Protein AF-A0A821EDM9-F1 (afdb_monomer)

Structure (mmCIF, N/CA/C/O backbone):
data_AF-A0A821EDM9-F1
#
_entry.id   AF-A0A821EDM9-F1
#
loop_
_atom_site.group_PDB
_atom_site.id
_atom_site.type_symbol
_atom_site.label_atom_id
_atom_site.label_alt_id
_atom_site.label_comp_id
_atom_site.label_asym_id
_atom_site.label_entity_id
_atom_site.label_seq_id
_atom_site.pdbx_PDB_ins_code
_atom_site.Cartn_x
_atom_site.Cartn_y
_atom_site.Cartn_z
_atom_site.occupancy
_atom_site.B_iso_or_equiv
_atom_site.auth_seq_id
_atom_site.auth_comp_id
_atom_site.auth_asym_id
_atom_site.auth_atom_id
_atom_site.pdbx_PDB_model_num
ATOM 1 N N . MET A 1 1 ? -15.432 -4.483 -18.416 1.00 43.12 1 MET A N 1
ATOM 2 C CA . MET A 1 1 ? -14.247 -4.123 -19.227 1.00 43.12 1 MET A CA 1
ATOM 3 C C . MET A 1 1 ? -12.968 -4.613 -18.537 1.00 43.12 1 MET A C 1
ATOM 5 O O . MET A 1 1 ? -12.039 -3.850 -18.343 1.00 43.12 1 MET A O 1
ATOM 9 N N . PHE A 1 2 ? -12.927 -5.895 -18.165 1.00 47.56 2 PHE A N 1
ATOM 10 C CA . PHE A 1 2 ? -11.720 -6.593 -17.720 1.00 47.56 2 PHE A CA 1
ATOM 11 C C . PHE A 1 2 ? -11.762 -7.923 -18.452 1.00 47.56 2 PHE A C 1
ATOM 13 O O . PHE A 1 2 ? -12.611 -8.768 -18.175 1.00 47.56 2 PHE A O 1
ATOM 20 N N . SER A 1 3 ? -10.972 -8.015 -19.515 1.00 39.00 3 SER A N 1
ATOM 21 C CA . SER A 1 3 ? -10.851 -9.231 -20.304 1.00 39.00 3 SER A CA 1
ATOM 22 C C . SER A 1 3 ? -10.273 -10.314 -19.398 1.00 39.00 3 SER A C 1
ATOM 24 O O . SER A 1 3 ? -9.097 -10.266 -19.044 1.00 39.00 3 SER A O 1
ATOM 26 N N . ASN A 1 4 ? -11.099 -11.292 -19.018 1.00 42.31 4 ASN A N 1
ATOM 27 C CA . ASN A 1 4 ? -10.647 -12.571 -18.473 1.00 42.31 4 ASN A CA 1
ATOM 28 C C . ASN A 1 4 ? -10.030 -13.402 -19.607 1.00 42.31 4 ASN A C 1
ATOM 30 O O . ASN A 1 4 ? -10.465 -14.521 -19.878 1.00 42.31 4 ASN A O 1
ATOM 34 N N . SER A 1 5 ? -9.013 -12.862 -20.281 1.00 43.91 5 SER A N 1
ATOM 35 C CA . SER A 1 5 ? -8.103 -13.653 -21.100 1.00 43.91 5 SER A CA 1
ATOM 36 C C . SER A 1 5 ? -7.268 -14.503 -20.148 1.00 43.91 5 SER A C 1
ATOM 38 O O . SER A 1 5 ? -6.104 -14.219 -19.875 1.00 43.91 5 SER A O 1
ATOM 40 N N . LYS A 1 6 ? -7.894 -15.537 -19.584 1.00 54.97 6 LYS A N 1
ATOM 41 C CA . LYS A 1 6 ? -7.200 -16.617 -18.903 1.00 54.97 6 LYS A CA 1
ATOM 42 C C . LYS A 1 6 ? -6.539 -17.466 -19.975 1.00 54.97 6 LYS A C 1
ATOM 44 O O . LYS A 1 6 ? -7.015 -18.546 -20.304 1.00 54.97 6 LYS A O 1
ATOM 49 N N . THR A 1 7 ? -5.435 -16.977 -20.523 1.00 54.38 7 THR A N 1
ATOM 50 C CA . THR A 1 7 ? -4.409 -17.873 -21.042 1.00 54.38 7 THR A CA 1
ATOM 51 C C . THR A 1 7 ? -3.871 -18.622 -19.832 1.00 54.38 7 THR A C 1
ATOM 53 O O . THR A 1 7 ? -2.978 -18.150 -19.133 1.00 54.38 7 THR A O 1
ATOM 56 N N . THR A 1 8 ? -4.506 -19.748 -19.505 1.00 65.31 8 THR A N 1
ATOM 57 C CA . THR A 1 8 ? -3.935 -20.723 -18.581 1.00 65.31 8 THR A CA 1
ATOM 58 C C . THR A 1 8 ? -2.555 -21.086 -19.111 1.00 65.31 8 THR A C 1
ATOM 60 O O . THR A 1 8 ? -2.386 -21.279 -20.314 1.00 65.31 8 THR A O 1
ATOM 63 N N . HIS A 1 9 ? -1.558 -21.088 -18.225 1.00 79.00 9 HIS A N 1
ATOM 64 C CA . HIS A 1 9 ? -0.179 -21.386 -1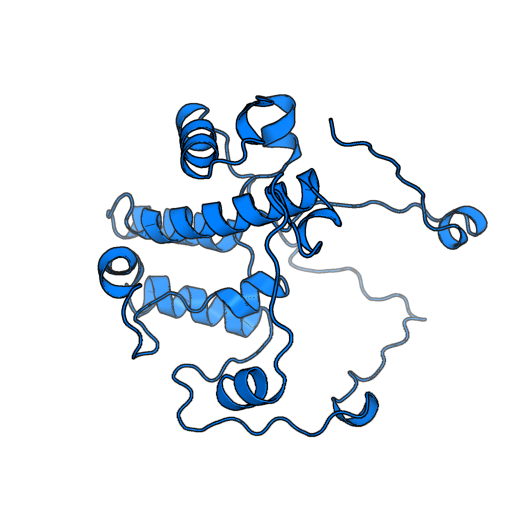8.597 1.00 79.00 9 HIS A CA 1
ATOM 65 C C . HIS A 1 9 ? -0.150 -22.695 -19.411 1.00 79.00 9 HIS A C 1
ATOM 67 O O . HIS A 1 9 ? -0.751 -23.660 -18.935 1.00 79.00 9 HIS A O 1
ATOM 73 N N . PRO A 1 10 ? 0.516 -22.766 -20.583 1.00 84.50 10 PRO A N 1
ATOM 74 C CA . PRO A 1 10 ? 0.485 -23.949 -21.454 1.00 84.50 10 PRO A CA 1
ATOM 75 C C . PRO A 1 10 ? 0.754 -25.257 -20.698 1.00 84.50 10 PRO A C 1
ATOM 77 O O . PRO A 1 10 ? -0.056 -26.174 -20.737 1.00 84.50 10 PRO A O 1
ATOM 80 N N . LEU A 1 11 ? 1.778 -25.262 -19.836 1.00 89.88 11 LEU A N 1
ATOM 81 C CA . LEU A 1 11 ? 2.080 -26.402 -18.957 1.00 89.88 11 LEU A CA 1
ATOM 82 C C . LEU A 1 11 ? 0.904 -26.865 -18.080 1.00 89.88 11 LEU A C 1
ATOM 84 O O . LEU A 1 11 ? 0.747 -28.060 -17.854 1.00 89.88 11 LEU A O 1
ATOM 88 N N . ALA A 1 12 ? 0.086 -25.952 -17.554 1.00 90.38 12 ALA A N 1
ATOM 89 C CA . ALA A 1 12 ? -1.059 -26.333 -16.733 1.00 90.38 12 ALA A CA 1
ATOM 90 C C . ALA A 1 12 ? -2.166 -26.982 -17.575 1.00 90.38 12 ALA A C 1
ATOM 92 O O . ALA A 1 12 ? -2.827 -27.896 -17.092 1.00 90.38 12 ALA A O 1
ATOM 93 N N . GLN A 1 13 ? -2.344 -26.548 -18.829 1.00 86.50 13 GLN A N 1
ATOM 94 C CA . GLN A 1 13 ? -3.279 -27.183 -19.762 1.00 86.50 13 GLN A CA 1
ATOM 95 C C . GLN A 1 13 ? -2.814 -28.597 -20.122 1.00 86.50 13 GLN A C 1
ATOM 97 O O . GLN A 1 13 ? -3.587 -29.539 -19.963 1.00 86.50 13 GLN A O 1
ATOM 102 N N . ASP A 1 14 ? -1.542 -28.749 -20.502 1.00 94.25 14 ASP A N 1
ATOM 103 C CA . ASP A 1 14 ? -0.946 -30.035 -20.895 1.00 94.25 14 ASP A CA 1
ATOM 104 C C . ASP A 1 14 ? -1.026 -31.089 -19.779 1.00 94.25 14 ASP A C 1
ATOM 106 O O . ASP A 1 14 ? -1.127 -32.284 -20.042 1.00 94.25 14 ASP A O 1
ATOM 110 N N . ASN A 1 15 ? -1.026 -30.642 -18.520 1.00 94.50 15 ASN A N 1
ATOM 111 C CA . ASN A 1 15 ? -1.091 -31.504 -17.338 1.00 94.50 15 ASN A CA 1
ATOM 112 C C . ASN A 1 15 ? -2.486 -31.561 -16.687 1.00 94.50 15 ASN A C 1
ATOM 114 O O . ASN A 1 15 ? -2.626 -32.099 -15.590 1.00 94.50 15 ASN A O 1
ATOM 118 N N . ASN A 1 16 ? -3.522 -31.002 -17.326 1.00 93.31 16 ASN A N 1
ATOM 119 C CA . ASN A 1 16 ? -4.893 -30.961 -16.803 1.00 93.31 16 ASN A CA 1
ATOM 120 C C . ASN A 1 16 ? -5.001 -30.363 -15.377 1.00 93.31 16 ASN A C 1
ATOM 122 O O . ASN A 1 16 ? -5.783 -30.810 -14.534 1.00 93.31 16 ASN A O 1
ATOM 126 N N . VAL A 1 17 ? -4.201 -29.332 -15.093 1.00 94.56 17 VAL A N 1
ATOM 127 C CA . VAL A 1 17 ? -4.170 -28.620 -13.810 1.00 94.56 17 VAL A CA 1
ATOM 128 C C . VAL A 1 17 ? -5.019 -27.353 -13.890 1.00 94.56 17 VAL A C 1
ATOM 130 O O . VAL A 1 17 ? -4.812 -26.473 -14.728 1.00 94.56 17 VAL A O 1
ATOM 133 N N . ARG A 1 18 ? -5.968 -27.205 -12.959 1.00 91.69 18 ARG A N 1
ATOM 134 C CA . ARG A 1 18 ? -6.819 -26.012 -12.869 1.00 91.6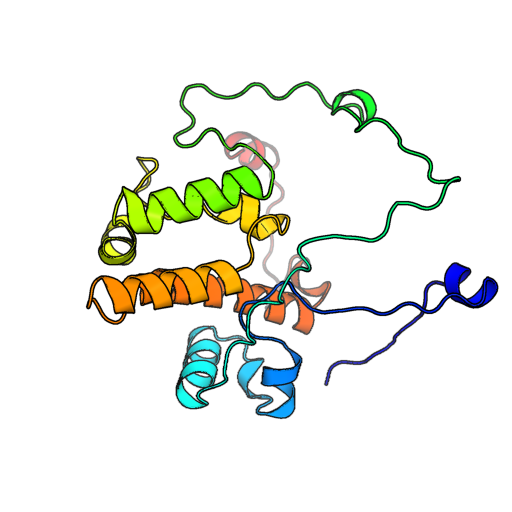9 18 ARG A CA 1
ATOM 135 C C . ARG A 1 18 ? -6.107 -24.870 -12.139 1.00 91.69 18 ARG A C 1
ATOM 137 O O . ARG A 1 18 ? -5.867 -24.959 -10.939 1.00 91.69 18 ARG A O 1
ATOM 144 N N . ILE A 1 19 ? -5.910 -23.743 -12.824 1.00 89.94 19 ILE A N 1
ATOM 145 C CA . ILE A 1 19 ? -5.451 -22.487 -12.209 1.00 89.94 19 ILE A CA 1
ATOM 146 C C . ILE A 1 19 ? -6.656 -21.655 -11.744 1.00 89.94 19 ILE A C 1
ATOM 148 O O . ILE A 1 19 ? -7.619 -21.439 -12.490 1.00 89.94 19 ILE A O 1
ATOM 152 N N . LYS A 1 20 ? -6.610 -21.176 -10.496 1.00 89.44 20 LYS A N 1
ATOM 153 C CA . LYS A 1 20 ? -7.609 -20.265 -9.927 1.00 89.44 20 LYS A CA 1
ATOM 154 C C . LYS A 1 20 ? -6.932 -19.024 -9.353 1.00 89.44 20 LYS A C 1
ATOM 156 O O . LYS A 1 20 ? -6.390 -19.065 -8.255 1.00 89.44 20 LYS A O 1
ATOM 161 N N . ASP A 1 21 ? -7.069 -17.915 -10.064 1.00 88.31 21 ASP A N 1
ATOM 162 C CA . ASP A 1 21 ? -6.568 -16.619 -9.612 1.00 88.31 21 ASP A CA 1
ATOM 163 C C . ASP A 1 21 ? -7.531 -15.961 -8.623 1.00 88.31 21 ASP A C 1
ATOM 165 O O . ASP A 1 21 ? -8.756 -16.109 -8.718 1.00 88.31 21 ASP A O 1
ATOM 169 N N . MET A 1 22 ? -6.970 -15.214 -7.675 1.00 90.50 22 MET A N 1
ATOM 170 C CA . MET A 1 22 ? -7.722 -14.451 -6.685 1.00 90.50 22 MET A CA 1
ATOM 171 C C . MET A 1 22 ? -7.093 -13.076 -6.491 1.00 90.50 22 MET A C 1
ATOM 173 O O . MET A 1 22 ? -5.885 -12.953 -6.306 1.00 90.50 22 MET A O 1
ATOM 177 N N . TRP A 1 23 ? -7.926 -12.036 -6.482 1.00 91.50 23 TRP A N 1
ATOM 178 C CA . TRP A 1 23 ? -7.469 -10.678 -6.225 1.00 91.50 23 TRP A CA 1
ATOM 179 C C . TRP A 1 23 ? -7.479 -10.360 -4.727 1.00 91.50 23 TRP A C 1
ATOM 181 O O . TRP A 1 23 ? -8.510 -10.449 -4.058 1.00 91.50 23 TRP A O 1
ATOM 191 N N . THR A 1 24 ? -6.330 -9.955 -4.186 1.00 91.25 24 THR A N 1
ATOM 192 C CA . THR A 1 24 ? -6.162 -9.719 -2.738 1.00 91.25 24 THR A CA 1
ATOM 193 C C . THR A 1 24 ? -5.474 -8.399 -2.394 1.00 91.25 24 THR A C 1
ATOM 195 O O . THR A 1 24 ? -5.460 -8.011 -1.226 1.00 91.25 24 THR A O 1
ATOM 198 N N . SER A 1 25 ? -4.911 -7.708 -3.390 1.00 93.69 25 SER A N 1
ATOM 199 C CA . SER A 1 25 ? -3.884 -6.684 -3.170 1.00 93.69 25 SER A CA 1
ATOM 200 C C . SER A 1 25 ? -4.421 -5.313 -2.742 1.00 93.69 25 SER A C 1
ATOM 202 O O . SER A 1 25 ? -3.707 -4.571 -2.064 1.00 93.69 25 SER A O 1
ATOM 204 N N . THR A 1 26 ? -5.638 -4.950 -3.147 1.00 96.38 26 THR A N 1
ATOM 205 C CA . THR A 1 26 ? -6.237 -3.620 -2.923 1.00 96.38 26 THR A CA 1
ATOM 206 C C . THR A 1 26 ? -7.173 -3.599 -1.716 1.00 96.38 26 THR A C 1
ATOM 208 O O . THR A 1 26 ? -7.626 -4.644 -1.240 1.00 96.38 26 THR A O 1
ATOM 211 N N . LEU A 1 27 ? -7.448 -2.399 -1.207 1.00 96.94 27 LEU A N 1
ATOM 212 C CA . LEU A 1 27 ? -8.455 -2.163 -0.177 1.00 96.94 27 LEU A CA 1
ATOM 213 C C . LEU A 1 27 ? -9.862 -2.435 -0.730 1.00 96.94 27 LEU A C 1
ATOM 215 O O . LEU A 1 27 ? -10.613 -3.217 -0.147 1.00 96.94 27 LEU A O 1
ATOM 219 N N . TYR A 1 28 ? -10.187 -1.849 -1.883 1.00 94.38 28 TYR A N 1
ATOM 220 C CA . TYR A 1 28 ? -11.432 -2.094 -2.611 1.00 94.38 28 TYR A CA 1
ATOM 221 C C . TYR A 1 28 ? -11.222 -3.166 -3.673 1.00 94.38 28 TYR A C 1
ATOM 223 O O . TYR A 1 28 ? -10.279 -3.097 -4.457 1.00 94.38 28 TYR A O 1
ATOM 231 N N . HIS A 1 29 ? -12.091 -4.173 -3.725 1.00 92.94 29 HIS A N 1
ATOM 232 C CA . HIS A 1 29 ? -11.959 -5.237 -4.716 1.00 92.94 29 HIS A CA 1
ATOM 233 C C . HIS A 1 29 ? -12.408 -4.739 -6.105 1.00 92.94 29 HIS A C 1
ATOM 235 O O . HIS A 1 29 ? -13.485 -4.154 -6.197 1.00 92.94 29 HIS A O 1
ATOM 241 N N . PRO A 1 30 ? -11.662 -4.997 -7.198 1.00 89.44 30 PRO A N 1
ATOM 242 C CA . PRO A 1 30 ? -11.991 -4.497 -8.539 1.00 89.44 30 PRO A CA 1
ATOM 243 C C . PRO A 1 30 ? -13.387 -4.917 -9.026 1.00 89.44 30 PRO A C 1
ATOM 245 O O . PRO A 1 30 ? -14.096 -4.114 -9.634 1.00 89.44 30 PRO A O 1
ATOM 248 N N . ASP A 1 31 ? -13.819 -6.143 -8.726 1.00 87.69 31 ASP A N 1
ATOM 249 C CA . ASP A 1 31 ? -15.175 -6.609 -9.065 1.00 87.69 31 ASP A CA 1
ATOM 250 C C . ASP A 1 31 ? -16.280 -5.788 -8.378 1.00 87.69 31 ASP A C 1
ATOM 252 O O . ASP A 1 31 ? -17.334 -5.565 -8.967 1.00 87.69 31 ASP A O 1
ATOM 256 N N . ASP A 1 32 ? -16.022 -5.267 -7.174 1.00 87.94 32 ASP A N 1
ATOM 257 C CA . ASP A 1 32 ? -16.995 -4.459 -6.426 1.00 87.94 32 ASP A CA 1
ATOM 258 C C . ASP A 1 32 ? -17.068 -3.015 -6.968 1.00 87.94 32 ASP A C 1
ATOM 260 O O . ASP A 1 32 ? -18.038 -2.297 -6.714 1.00 87.94 32 ASP A O 1
ATOM 264 N N . LEU A 1 33 ? -16.059 -2.597 -7.745 1.00 82.81 33 LEU A N 1
ATOM 265 C CA . LEU A 1 33 ? -15.991 -1.299 -8.426 1.00 82.81 33 LEU A CA 1
ATOM 266 C C . LEU A 1 33 ? -16.625 -1.356 -9.820 1.00 82.81 33 LEU A C 1
ATOM 268 O O . LEU A 1 33 ? -17.420 -0.498 -10.205 1.00 82.81 33 LEU A O 1
ATOM 272 N N . SER A 1 34 ? -16.257 -2.384 -10.585 1.00 65.88 34 SER A N 1
ATOM 273 C CA . SER A 1 34 ? -16.570 -2.518 -12.010 1.00 65.88 34 SER A CA 1
ATOM 274 C C . SER A 1 34 ? -17.998 -2.970 -12.302 1.00 65.88 34 SER A C 1
ATOM 276 O O . SER A 1 34 ? -18.539 -2.585 -13.337 1.00 65.88 34 SER A O 1
ATOM 278 N N . TYR A 1 35 ? -18.628 -3.712 -11.387 1.00 52.84 35 TYR A N 1
ATOM 279 C CA . TYR A 1 35 ? -20.053 -4.038 -11.474 1.00 52.84 35 TYR A CA 1
ATOM 280 C C . TYR A 1 35 ? -20.948 -2.810 -11.221 1.00 52.84 35 TYR A C 1
ATOM 282 O O . TYR A 1 35 ? -22.062 -2.740 -11.732 1.00 52.84 35 TYR A O 1
ATOM 290 N N . ASN A 1 36 ? -20.447 -1.814 -10.478 1.00 54.34 36 ASN A N 1
ATOM 291 C CA . ASN A 1 36 ? -21.266 -0.721 -9.955 1.00 54.34 36 ASN A CA 1
ATOM 292 C C . ASN A 1 36 ? -21.080 0.625 -10.673 1.00 54.34 36 ASN A C 1
ATOM 294 O O . ASN A 1 36 ? -22.031 1.409 -10.692 1.00 54.34 36 ASN A O 1
ATOM 298 N N . ASN A 1 37 ? -19.906 0.945 -11.249 1.00 63.50 37 ASN A N 1
ATOM 299 C CA . ASN A 1 37 ? -19.731 2.212 -11.978 1.00 63.50 37 ASN A CA 1
ATOM 300 C C . ASN A 1 37 ? -18.438 2.313 -12.825 1.00 63.50 37 ASN A C 1
ATOM 302 O O . ASN A 1 37 ? -17.346 2.439 -12.264 1.00 63.50 37 ASN A O 1
ATOM 306 N N . PRO A 1 38 ? -18.524 2.426 -14.166 1.00 64.25 38 PRO A N 1
ATOM 307 C CA . PRO A 1 38 ? -17.361 2.690 -15.020 1.00 64.25 38 PRO A CA 1
ATOM 308 C C . PRO A 1 38 ? -16.590 3.970 -14.651 1.00 64.25 38 PRO A C 1
ATOM 310 O O . PRO A 1 38 ? -15.386 4.049 -14.888 1.00 64.25 38 PRO A O 1
ATOM 313 N N . LYS A 1 39 ? -17.255 4.962 -14.034 1.00 67.25 39 LYS A N 1
ATOM 314 C CA . LYS A 1 39 ? -16.647 6.246 -13.634 1.00 67.25 39 LYS A CA 1
ATOM 315 C C . LYS A 1 39 ? -15.553 6.103 -12.571 1.00 67.25 39 LYS A C 1
ATOM 317 O O . LYS A 1 39 ? -14.760 7.029 -12.416 1.00 67.25 39 LYS A O 1
ATOM 322 N N . VAL A 1 40 ? -15.484 4.972 -11.859 1.00 70.69 40 VAL A N 1
ATOM 323 C CA . VAL A 1 40 ? -14.418 4.707 -10.876 1.00 70.69 40 VAL A CA 1
ATOM 324 C C . VAL A 1 40 ? -13.044 4.634 -11.553 1.00 70.69 40 VAL A C 1
ATOM 326 O O . VAL A 1 40 ? -12.057 5.044 -10.958 1.00 70.69 40 VAL A O 1
ATOM 329 N N . PHE A 1 41 ? -12.953 4.231 -12.823 1.00 77.06 41 PHE A N 1
ATOM 330 C CA . PHE A 1 41 ? -11.680 4.131 -13.562 1.00 77.06 41 PHE A CA 1
ATOM 331 C C . PHE A 1 41 ? -11.243 5.452 -14.222 1.00 77.06 41 PHE A C 1
ATOM 333 O O . PHE A 1 41 ? -10.658 5.478 -15.310 1.00 77.06 41 PHE A O 1
ATOM 340 N N . THR A 1 42 ? -11.564 6.564 -13.567 1.00 85.88 42 THR A N 1
ATOM 341 C CA . THR A 1 42 ? -11.112 7.911 -13.925 1.00 85.88 42 THR A CA 1
ATOM 342 C C . THR A 1 42 ? -9.610 8.082 -13.690 1.00 85.88 42 THR A C 1
ATOM 344 O O . THR A 1 42 ? -9.032 7.433 -12.824 1.00 85.88 42 THR A O 1
ATOM 347 N N . ASP A 1 43 ? -8.996 9.005 -14.428 1.00 89.88 43 ASP A N 1
ATOM 348 C CA . ASP A 1 43 ? -7.576 9.357 -14.292 1.00 89.88 43 ASP A CA 1
ATOM 349 C C . ASP A 1 43 ? -7.325 10.429 -13.225 1.00 89.88 43 ASP A C 1
ATOM 351 O O . ASP A 1 43 ? -6.194 10.855 -13.003 1.00 89.88 43 ASP A O 1
ATOM 355 N N . VAL A 1 44 ? -8.385 10.860 -12.535 1.00 92.69 44 VAL A N 1
ATOM 356 C CA . VAL A 1 44 ? -8.332 11.886 -11.494 1.00 92.69 44 VAL A CA 1
ATOM 357 C C . VAL A 1 44 ? -8.630 11.256 -10.138 1.00 92.69 44 VAL A C 1
ATOM 359 O O . VAL A 1 44 ? -9.770 10.891 -9.846 1.00 92.69 44 VAL A O 1
ATOM 362 N N . PHE A 1 45 ? -7.622 11.205 -9.264 1.00 94.94 45 PHE A N 1
ATOM 363 C CA . PHE A 1 45 ? -7.741 10.616 -7.925 1.00 94.94 45 PHE A CA 1
ATOM 364 C C . PHE A 1 45 ? -8.926 11.166 -7.120 1.00 94.94 45 PHE A C 1
ATOM 366 O O . PHE A 1 45 ? -9.676 10.404 -6.514 1.00 94.94 45 PHE A O 1
ATOM 373 N N . THR A 1 46 ? -9.138 12.485 -7.136 1.00 94.75 46 THR A N 1
ATOM 374 C CA . THR A 1 46 ? -10.254 13.108 -6.412 1.00 94.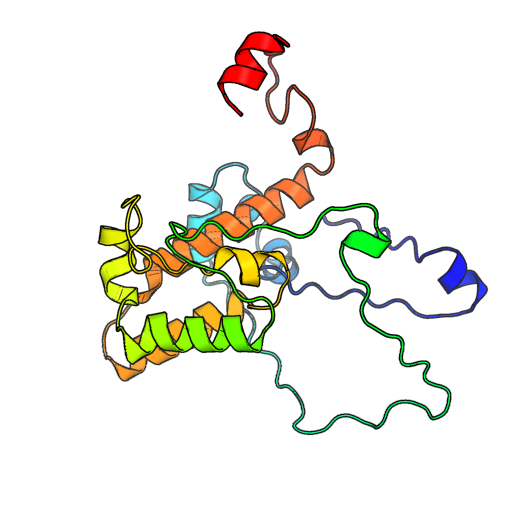75 46 THR A CA 1
ATOM 375 C C . THR A 1 46 ? -11.599 12.546 -6.865 1.00 94.75 46 THR A C 1
ATOM 377 O O . THR A 1 46 ? -12.449 12.254 -6.028 1.00 94.75 46 THR A O 1
ATOM 380 N N . GLN A 1 47 ? -11.784 12.341 -8.171 1.00 92.50 47 GLN A N 1
ATOM 381 C CA . GLN A 1 47 ? -13.013 11.773 -8.714 1.00 92.50 47 GLN A CA 1
ATOM 382 C C . GLN A 1 47 ? -13.141 10.286 -8.357 1.00 92.50 47 GLN A C 1
ATOM 384 O O . GLN A 1 47 ? -14.240 9.850 -8.009 1.00 92.50 47 GLN A O 1
ATOM 389 N N . PHE A 1 48 ? -12.040 9.526 -8.373 1.00 92.31 48 PHE A N 1
ATOM 390 C CA . PHE A 1 48 ? -12.001 8.137 -7.903 1.00 92.31 48 PHE A CA 1
ATOM 391 C C . PHE A 1 48 ? -12.471 8.042 -6.445 1.00 92.31 48 PHE A C 1
ATOM 393 O O . PHE A 1 48 ? -13.477 7.392 -6.163 1.00 92.31 48 PHE A O 1
ATOM 400 N N . ARG A 1 49 ? -11.822 8.778 -5.536 1.00 93.50 49 ARG A N 1
ATOM 401 C CA . ARG A 1 49 ? -12.142 8.800 -4.102 1.00 93.50 49 ARG A CA 1
ATOM 402 C C . ARG A 1 49 ? -13.588 9.215 -3.835 1.00 93.50 49 ARG A C 1
ATOM 404 O O . ARG A 1 49 ? -14.310 8.500 -3.149 1.00 93.50 49 ARG A O 1
ATOM 411 N N . VAL A 1 50 ? -14.027 10.341 -4.406 1.00 91.00 50 VAL A N 1
ATOM 412 C CA . VAL A 1 50 ? -15.398 10.847 -4.218 1.00 91.00 50 VAL A CA 1
ATOM 413 C C . VAL A 1 50 ? -16.432 9.841 -4.724 1.00 91.00 50 VAL A C 1
ATOM 415 O O . VAL A 1 50 ? -17.501 9.715 -4.131 1.00 91.00 50 VAL A O 1
ATOM 418 N N . THR A 1 51 ? -16.133 9.113 -5.803 1.00 88.69 51 THR A N 1
ATOM 419 C CA . THR A 1 51 ? -17.030 8.065 -6.308 1.00 88.69 51 THR A CA 1
ATOM 420 C C . THR A 1 51 ? -17.147 6.917 -5.305 1.00 88.69 51 THR A C 1
ATOM 422 O O . THR A 1 51 ? -18.268 6.517 -5.002 1.00 88.69 51 THR A O 1
ATOM 425 N N . LEU A 1 52 ? -16.033 6.438 -4.735 1.00 88.62 52 LEU A N 1
ATOM 426 C CA . LEU A 1 52 ? -16.054 5.383 -3.712 1.00 88.62 52 LEU A CA 1
ATOM 427 C C . LEU A 1 52 ? -16.852 5.794 -2.468 1.00 88.62 52 LEU A C 1
ATOM 429 O O . LEU A 1 52 ? -17.716 5.044 -2.015 1.00 88.62 52 LEU A O 1
ATOM 433 N N . GLU A 1 53 ? -16.594 6.998 -1.953 1.00 87.00 53 GLU A N 1
ATOM 434 C CA . GLU A 1 53 ? -17.244 7.528 -0.748 1.00 87.00 53 GLU A CA 1
ATOM 435 C C . GLU A 1 53 ? -18.753 7.716 -0.950 1.00 87.00 53 GLU A C 1
ATOM 437 O O . GLU A 1 53 ? -19.549 7.284 -0.119 1.00 87.00 53 GLU A O 1
ATOM 442 N N . LYS A 1 54 ? -19.174 8.302 -2.081 1.00 87.50 54 LYS A N 1
ATOM 443 C CA . LYS A 1 54 ? -20.600 8.534 -2.377 1.00 87.50 54 LYS A CA 1
ATOM 444 C C . LYS A 1 54 ? -21.385 7.248 -2.597 1.00 87.50 54 LYS A C 1
ATOM 446 O O . LYS A 1 54 ? -22.569 7.196 -2.283 1.00 87.50 54 LYS A O 1
ATOM 451 N N . GLN A 1 55 ? -20.755 6.233 -3.182 1.00 82.00 55 GLN A N 1
ATOM 452 C CA . GLN A 1 55 ? -21.430 4.980 -3.511 1.00 82.00 55 GLN A CA 1
ATOM 453 C C . GLN A 1 55 ? -21.510 4.009 -2.332 1.00 82.00 55 GLN A C 1
ATOM 455 O O . GLN A 1 55 ? -22.135 2.960 -2.467 1.00 82.00 55 GLN A O 1
ATOM 460 N N . ASN A 1 56 ? -20.901 4.350 -1.190 1.00 80.31 56 ASN A N 1
ATOM 461 C CA . ASN A 1 56 ? -20.869 3.512 0.006 1.00 80.31 56 ASN A CA 1
ATOM 462 C C . ASN A 1 56 ? -20.444 2.064 -0.308 1.00 80.31 56 ASN A C 1
ATOM 464 O O . ASN A 1 56 ? -20.999 1.096 0.225 1.00 80.31 56 ASN A O 1
ATOM 468 N N . ILE A 1 57 ? -19.486 1.912 -1.234 1.00 86.69 57 ILE A N 1
ATOM 469 C CA . ILE A 1 57 ? -18.965 0.600 -1.616 1.00 86.69 57 ILE A CA 1
ATOM 470 C 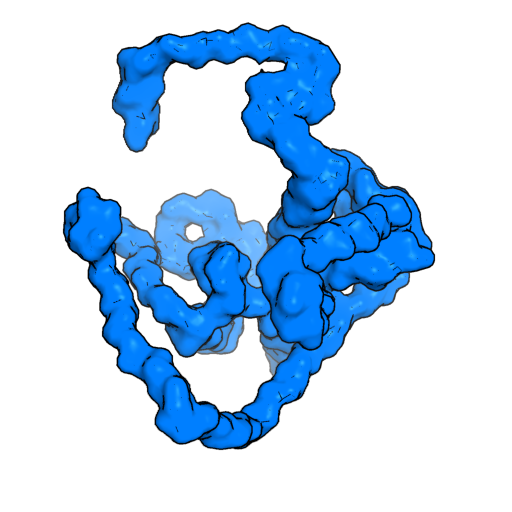C . ILE A 1 57 ? -18.304 0.008 -0.378 1.00 86.69 57 ILE A C 1
ATOM 472 O O . ILE A 1 57 ? -17.445 0.625 0.249 1.00 86.69 57 ILE A O 1
ATOM 476 N N . ARG A 1 58 ? -18.717 -1.197 0.006 1.00 88.94 58 ARG A N 1
ATOM 477 C CA . ARG A 1 58 ? -18.189 -1.837 1.207 1.00 88.94 58 ARG A CA 1
ATOM 478 C C . ARG A 1 58 ? -16.872 -2.528 0.900 1.00 88.94 58 ARG A C 1
ATOM 480 O O . ARG A 1 58 ? -16.788 -3.344 -0.013 1.00 88.94 58 ARG A O 1
ATOM 487 N N . VAL A 1 59 ? -15.867 -2.268 1.729 1.00 94.50 59 VAL A N 1
ATOM 488 C CA . VAL A 1 59 ? -14.646 -3.075 1.748 1.00 94.50 59 VAL A CA 1
ATOM 489 C C . VAL A 1 59 ? -14.991 -4.492 2.217 1.00 94.50 59 VAL A C 1
ATOM 491 O O . VAL A 1 59 ? -15.675 -4.682 3.226 1.00 94.50 59 VAL A O 1
ATOM 494 N N . ARG A 1 60 ? -14.528 -5.505 1.474 1.00 95.38 60 ARG A N 1
ATOM 495 C CA . ARG A 1 60 ? -14.759 -6.919 1.812 1.00 95.38 60 ARG A CA 1
ATOM 496 C C . ARG A 1 60 ? -14.162 -7.255 3.179 1.00 95.38 60 ARG A C 1
ATOM 498 O O . ARG A 1 60 ? -13.064 -6.804 3.505 1.00 95.38 60 ARG A O 1
ATOM 505 N N . ARG A 1 61 ? -14.848 -8.115 3.937 1.00 96.06 61 ARG A N 1
ATOM 506 C CA . ARG A 1 61 ? -14.382 -8.614 5.242 1.00 96.06 61 ARG A CA 1
ATOM 507 C C . ARG A 1 61 ? -13.015 -9.303 5.140 1.00 96.06 61 ARG A C 1
ATOM 509 O O . ARG A 1 61 ? -12.612 -9.764 4.064 1.00 96.06 61 ARG A O 1
ATOM 516 N N . LEU A 1 62 ? -12.313 -9.365 6.271 1.00 95.88 62 LEU A N 1
ATOM 517 C CA . LEU A 1 62 ? -11.118 -10.193 6.415 1.00 95.88 62 LEU A CA 1
ATOM 518 C C . LEU A 1 62 ? -11.475 -11.669 6.206 1.00 95.88 62 LEU A C 1
ATOM 520 O O . LEU A 1 62 ? -12.592 -12.098 6.497 1.00 95.88 62 LEU A O 1
ATOM 524 N N . ILE A 1 63 ? -10.529 -12.427 5.657 1.00 92.31 63 ILE A N 1
ATOM 525 C CA . ILE A 1 63 ? -10.681 -13.870 5.477 1.00 92.31 63 ILE A CA 1
ATOM 526 C C . ILE A 1 63 ? -10.346 -14.529 6.814 1.00 92.31 63 ILE A C 1
ATOM 528 O O . ILE A 1 63 ? -9.284 -14.263 7.373 1.00 92.31 63 ILE A O 1
ATOM 532 N N . ASN A 1 64 ? -11.235 -15.389 7.308 1.00 89.44 64 ASN A N 1
ATOM 533 C CA . ASN A 1 64 ? -10.962 -16.179 8.502 1.00 89.44 64 ASN A CA 1
ATOM 534 C C . ASN A 1 64 ? -9.939 -17.264 8.161 1.00 89.44 64 ASN A C 1
ATOM 536 O O . ASN A 1 64 ? -10.196 -18.118 7.310 1.00 89.44 64 ASN A O 1
ATOM 540 N N . ILE A 1 65 ? -8.786 -17.211 8.821 1.00 89.94 65 ILE A N 1
ATOM 541 C CA . ILE A 1 65 ? -7.727 -18.208 8.685 1.00 89.94 65 ILE A CA 1
ATOM 542 C C . ILE A 1 65 ? -8.074 -19.381 9.612 1.00 89.94 65 ILE A C 1
ATOM 544 O O . ILE A 1 65 ? -8.408 -19.143 10.776 1.00 89.94 65 ILE A O 1
ATOM 548 N N . PRO A 1 66 ? -8.047 -20.636 9.130 1.00 91.88 66 PRO A N 1
ATOM 549 C CA . PRO A 1 66 ? -8.266 -21.782 9.999 1.00 91.88 66 PRO A CA 1
ATOM 550 C C . PRO A 1 66 ? -7.134 -21.883 11.029 1.00 91.88 66 PRO A C 1
ATOM 552 O O . PRO A 1 66 ? -5.976 -21.620 10.717 1.00 91.88 66 PRO A O 1
ATOM 555 N N . SER A 1 67 ? -7.456 -22.301 12.254 1.00 91.31 67 SER A N 1
ATOM 556 C CA . SER A 1 67 ? -6.460 -22.483 13.324 1.00 91.31 67 SER A CA 1
ATOM 557 C C . SER A 1 67 ? -5.466 -23.610 13.039 1.00 91.31 67 SER A C 1
ATOM 559 O O . SER A 1 67 ? -4.417 -23.688 13.672 1.00 91.31 67 SER A O 1
ATOM 561 N N . THR A 1 68 ? -5.799 -24.495 12.100 1.00 93.94 68 THR A N 1
ATOM 562 C CA . THR A 1 68 ? -4.970 -25.623 11.685 1.00 93.94 68 THR A CA 1
ATOM 563 C C . THR A 1 68 ? -5.049 -25.802 10.175 1.00 93.94 68 THR A C 1
ATOM 565 O O . THR A 1 68 ? -6.094 -25.597 9.553 1.00 93.94 68 THR A O 1
ATOM 568 N N . PHE A 1 69 ? -3.929 -26.203 9.585 1.00 92.62 69 PHE A N 1
ATOM 569 C CA . PHE A 1 69 ? -3.849 -26.619 8.191 1.00 92.62 69 PHE A CA 1
ATOM 570 C C . PHE A 1 69 ? -3.642 -28.129 8.129 1.00 92.62 69 PHE A C 1
ATOM 572 O O . PHE A 1 69 ? -3.131 -28.739 9.068 1.00 92.62 69 PHE A O 1
ATOM 579 N N . LYS A 1 70 ? -4.040 -28.743 7.010 1.00 93.56 70 LYS A N 1
ATOM 580 C CA . LYS A 1 70 ? -3.656 -30.129 6.730 1.00 93.56 70 LYS A CA 1
ATOM 581 C C . LYS A 1 70 ? -2.133 -30.214 6.645 1.00 93.56 70 LYS A C 1
ATOM 583 O O . LYS A 1 70 ? -1.500 -29.284 6.145 1.00 93.56 70 LYS A O 1
ATOM 588 N N . SER A 1 71 ? -1.575 -31.332 7.098 1.00 91.25 71 SER A N 1
ATOM 589 C CA . SER A 1 71 ? -0.151 -31.618 6.940 1.00 91.25 71 SER A CA 1
ATOM 590 C C . SER A 1 71 ? 0.263 -31.543 5.472 1.00 91.25 71 SER A C 1
ATOM 592 O O . SER A 1 71 ? -0.531 -31.830 4.570 1.00 91.25 71 SER A O 1
ATOM 594 N N . LEU A 1 72 ? 1.522 -31.173 5.248 1.00 92.31 72 LEU A N 1
ATOM 595 C CA . LEU A 1 72 ? 2.135 -31.262 3.931 1.00 92.31 72 LEU A CA 1
ATOM 596 C C . LEU A 1 72 ? 2.101 -32.723 3.435 1.00 92.31 72 LEU A C 1
ATOM 598 O O . LEU A 1 72 ? 2.229 -33.637 4.252 1.00 92.31 72 LEU A O 1
ATOM 602 N N . PRO A 1 73 ? 1.926 -32.964 2.122 1.00 93.81 73 PRO A N 1
ATOM 603 C CA . PRO A 1 73 ? 2.100 -34.292 1.537 1.00 93.81 73 PRO A CA 1
ATOM 604 C C . PRO A 1 73 ? 3.459 -34.898 1.913 1.00 93.81 73 PRO A C 1
ATOM 606 O O . PRO A 1 73 ? 4.443 -34.165 2.000 1.00 93.81 73 PRO A O 1
ATOM 609 N N . ASN A 1 74 ? 3.534 -36.219 2.083 1.00 90.12 74 ASN A N 1
ATOM 610 C CA . ASN A 1 74 ? 4.772 -36.896 2.502 1.00 90.12 74 ASN A CA 1
ATOM 611 C C . ASN A 1 74 ? 5.953 -36.638 1.552 1.00 90.12 74 ASN A C 1
ATOM 613 O O . ASN A 1 74 ? 7.085 -36.521 2.007 1.00 90.12 74 ASN A O 1
ATOM 617 N N . ASP A 1 75 ? 5.676 -36.474 0.259 1.00 92.69 75 ASP A N 1
ATOM 618 C CA . ASP A 1 75 ? 6.688 -36.245 -0.779 1.00 92.69 75 ASP A CA 1
ATOM 619 C C . ASP A 1 75 ? 7.032 -34.751 -0.957 1.00 92.69 75 ASP A C 1
ATOM 621 O O . ASP A 1 75 ? 7.567 -34.337 -1.986 1.00 92.69 75 ASP A O 1
ATOM 625 N N . SER A 1 76 ? 6.685 -33.904 0.019 1.00 89.25 76 SER A N 1
ATOM 626 C CA . SER A 1 76 ? 6.976 -32.469 -0.042 1.00 89.25 76 SER A CA 1
ATOM 627 C C . SER A 1 76 ? 8.470 -32.210 0.102 1.00 89.25 76 SER A C 1
ATOM 629 O O . SER A 1 76 ? 9.089 -32.570 1.102 1.00 89.25 76 SER A O 1
ATOM 631 N N . ILE A 1 77 ? 9.039 -31.505 -0.870 1.00 88.38 77 ILE A N 1
ATOM 632 C CA . ILE A 1 77 ? 10.432 -31.069 -0.826 1.00 88.38 77 ILE A CA 1
ATOM 633 C C . ILE A 1 77 ? 10.494 -29.750 -0.052 1.00 88.38 77 ILE A C 1
ATOM 635 O O . ILE A 1 77 ? 9.977 -28.730 -0.508 1.00 88.38 77 ILE A O 1
ATOM 639 N N . ILE A 1 78 ? 11.136 -29.764 1.117 1.00 86.31 78 ILE A N 1
ATOM 640 C CA . ILE A 1 78 ? 11.452 -28.551 1.879 1.00 86.31 78 ILE A CA 1
ATOM 641 C C . ILE A 1 78 ? 12.877 -28.140 1.518 1.00 86.31 78 ILE A C 1
ATOM 643 O O . ILE A 1 78 ? 13.831 -28.857 1.816 1.00 86.31 78 ILE A O 1
ATOM 647 N N . THR A 1 79 ? 13.024 -26.991 0.864 1.00 89.38 79 THR A N 1
ATOM 648 C CA . THR A 1 79 ? 14.330 -26.429 0.506 1.00 89.38 79 THR A CA 1
ATOM 649 C C . THR A 1 79 ? 14.741 -25.334 1.482 1.00 89.38 79 THR A C 1
ATOM 651 O O . THR A 1 79 ? 13.903 -24.720 2.145 1.00 89.38 79 THR A O 1
ATOM 654 N N . LEU A 1 80 ? 16.041 -25.051 1.541 1.00 92.44 80 LEU A N 1
ATOM 655 C CA . LEU A 1 80 ? 16.550 -23.874 2.242 1.00 92.44 80 LEU A CA 1
ATOM 656 C C . LEU A 1 80 ? 16.120 -22.590 1.517 1.00 92.44 80 LEU A C 1
ATOM 658 O O . LEU A 1 80 ? 15.940 -22.581 0.297 1.00 92.44 80 LEU A O 1
ATOM 662 N N . ILE A 1 81 ? 15.962 -21.507 2.278 1.00 92.75 81 ILE A N 1
ATOM 663 C CA . ILE A 1 81 ? 15.744 -20.166 1.727 1.00 92.75 81 ILE A CA 1
ATOM 664 C C . ILE A 1 81 ? 17.094 -19.659 1.190 1.00 92.75 81 ILE A C 1
ATOM 666 O O . ILE A 1 81 ? 18.075 -19.711 1.936 1.00 92.75 81 ILE A O 1
ATOM 670 N N . PRO A 1 82 ? 17.173 -19.187 -0.068 1.00 93.94 82 PRO A N 1
ATOM 671 C CA . PRO A 1 82 ? 18.425 -18.709 -0.648 1.00 93.94 82 PRO A CA 1
ATOM 672 C C . PRO A 1 82 ? 18.893 -17.398 -0.004 1.00 93.94 82 PRO A C 1
ATOM 674 O O . PRO A 1 82 ? 18.089 -16.587 0.461 1.00 93.94 82 PRO A O 1
ATOM 677 N N . ASN A 1 83 ? 20.203 -17.167 -0.036 1.00 93.12 83 ASN A N 1
ATOM 678 C CA . ASN A 1 83 ? 20.838 -15.915 0.359 1.00 93.12 83 ASN A CA 1
ATOM 679 C C . ASN A 1 83 ? 21.027 -14.985 -0.845 1.00 93.12 83 ASN A C 1
ATOM 681 O O . ASN A 1 83 ? 21.019 -15.406 -1.999 1.00 93.12 83 ASN A O 1
ATOM 685 N N . LEU A 1 84 ? 21.276 -13.700 -0.580 1.00 94.31 84 LEU A N 1
ATOM 686 C CA . LEU A 1 84 ? 21.564 -12.708 -1.626 1.00 94.31 84 LEU A CA 1
ATOM 687 C C . LEU A 1 84 ? 22.776 -13.088 -2.492 1.00 94.31 84 LEU A C 1
ATOM 689 O O . LEU A 1 84 ? 22.771 -12.855 -3.702 1.00 94.31 84 LEU A O 1
ATOM 693 N N . THR A 1 85 ? 23.777 -13.727 -1.889 1.00 95.44 85 THR A N 1
ATOM 694 C CA . THR A 1 85 ? 24.984 -14.201 -2.575 1.00 95.44 85 THR A CA 1
ATOM 695 C C . THR A 1 85 ? 24.693 -15.282 -3.609 1.00 95.44 85 THR A C 1
ATOM 697 O O . THR A 1 85 ? 25.379 -15.328 -4.627 1.00 95.44 85 THR A O 1
ATOM 700 N N . ASP A 1 86 ? 23.648 -16.093 -3.408 1.00 94.88 86 ASP A N 1
ATOM 701 C CA . ASP A 1 86 ? 23.239 -17.139 -4.358 1.00 94.88 86 ASP A CA 1
ATOM 702 C C . ASP A 1 86 ? 22.715 -16.532 -5.673 1.00 94.88 86 ASP A C 1
ATOM 704 O O . ASP A 1 86 ? 22.710 -17.187 -6.714 1.00 94.88 86 ASP A O 1
ATOM 708 N N . PHE A 1 87 ? 22.327 -15.253 -5.642 1.00 95.25 87 PHE A N 1
ATOM 709 C CA . PHE A 1 87 ? 21.890 -14.468 -6.797 1.00 95.25 87 PHE A CA 1
ATOM 710 C C . PHE A 1 87 ? 22.956 -13.472 -7.297 1.00 95.25 87 PHE A C 1
ATOM 712 O O . PHE A 1 87 ? 22.657 -12.632 -8.144 1.00 95.25 87 PHE A O 1
ATOM 719 N N . GLY A 1 88 ? 24.191 -13.536 -6.783 1.00 96.06 88 GLY A N 1
ATOM 720 C CA . GLY A 1 88 ? 25.286 -12.644 -7.184 1.00 96.06 88 GLY A CA 1
ATOM 721 C C . GLY A 1 88 ? 25.250 -11.245 -6.559 1.00 96.06 88 GLY A C 1
ATOM 722 O O . GLY A 1 88 ? 25.980 -10.361 -7.009 1.00 96.06 88 GLY A O 1
ATOM 723 N N . TYR A 1 89 ? 24.431 -11.024 -5.526 1.00 95.38 89 TYR A N 1
ATOM 724 C CA . TYR A 1 89 ? 24.404 -9.764 -4.781 1.00 95.38 89 TYR A CA 1
ATOM 725 C C . TYR A 1 89 ? 25.327 -9.809 -3.560 1.00 95.38 89 TYR A C 1
ATOM 727 O O . TYR A 1 89 ? 25.535 -10.854 -2.941 1.00 95.38 89 TYR A O 1
ATOM 735 N N . SER A 1 90 ? 25.859 -8.648 -3.179 1.00 92.81 90 SER A N 1
ATOM 736 C CA . SER A 1 90 ? 26.573 -8.479 -1.916 1.00 92.81 90 SER A CA 1
ATOM 737 C C . SER A 1 90 ? 25.605 -8.412 -0.731 1.00 92.81 90 SER A C 1
ATOM 739 O O . SER A 1 90 ? 24.422 -8.092 -0.872 1.00 92.81 90 SER A O 1
ATOM 741 N N . ASN A 1 91 ? 26.124 -8.691 0.466 1.00 86.75 91 ASN A N 1
ATOM 742 C CA . ASN A 1 91 ? 25.366 -8.491 1.696 1.00 86.75 91 ASN A CA 1
ATOM 743 C C . ASN A 1 91 ? 25.014 -7.009 1.876 1.00 86.75 91 ASN A C 1
ATOM 745 O O . ASN A 1 91 ? 25.839 -6.122 1.646 1.00 86.75 91 ASN A O 1
ATOM 749 N N . VAL A 1 92 ? 23.787 -6.750 2.325 1.00 85.38 92 VAL A N 1
ATOM 750 C CA . VAL A 1 92 ? 23.304 -5.393 2.588 1.00 85.38 92 VAL A CA 1
ATOM 751 C C . VAL A 1 92 ? 23.941 -4.866 3.871 1.00 85.38 92 VAL A C 1
ATOM 753 O O . VAL A 1 92 ? 23.833 -5.484 4.928 1.00 85.38 92 VAL A O 1
ATOM 756 N N . ILE A 1 93 ? 24.568 -3.693 3.792 1.00 83.81 93 ILE A N 1
ATOM 757 C CA . ILE A 1 93 ? 25.065 -2.966 4.962 1.00 83.81 93 ILE A CA 1
ATOM 758 C C . ILE A 1 93 ? 23.940 -2.054 5.456 1.00 83.81 93 ILE A C 1
ATOM 760 O O . ILE A 1 93 ? 23.529 -1.126 4.758 1.00 83.81 93 ILE A O 1
ATOM 764 N N . ILE A 1 94 ? 23.425 -2.316 6.658 1.00 83.94 94 ILE A N 1
ATOM 765 C CA . ILE A 1 94 ? 22.386 -1.479 7.267 1.00 83.94 94 ILE A CA 1
ATOM 766 C C . ILE A 1 94 ? 23.021 -0.165 7.721 1.00 83.94 94 ILE A C 1
ATOM 768 O O . ILE A 1 94 ? 23.970 -0.158 8.503 1.00 83.94 94 ILE A O 1
ATOM 772 N N . ASN A 1 95 ? 22.477 0.957 7.251 1.00 84.31 95 ASN A N 1
ATOM 773 C CA . ASN A 1 95 ? 22.908 2.268 7.715 1.00 84.31 95 ASN A CA 1
ATOM 774 C C . ASN A 1 95 ? 22.412 2.490 9.160 1.00 84.31 95 ASN A C 1
ATOM 776 O O . ASN A 1 95 ? 21.196 2.460 9.377 1.00 84.31 95 ASN A O 1
ATOM 780 N N . PRO A 1 96 ? 23.301 2.753 10.138 1.00 84.12 96 PRO A N 1
ATOM 781 C CA . PRO A 1 96 ? 22.905 2.972 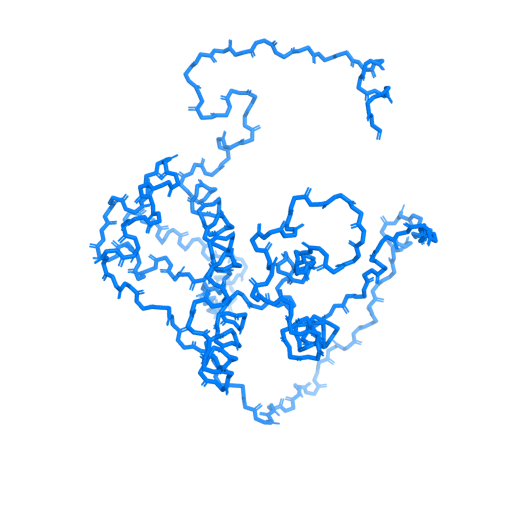11.532 1.00 84.12 96 PRO A CA 1
ATOM 782 C C . PRO A 1 96 ? 22.016 4.210 11.717 1.00 84.12 96 PRO A C 1
ATOM 784 O O . PRO A 1 96 ? 21.261 4.284 12.679 1.00 84.12 96 PRO A O 1
ATOM 787 N N . ASN A 1 97 ? 22.055 5.156 10.774 1.00 84.00 97 ASN A N 1
ATOM 788 C CA . ASN A 1 97 ? 21.211 6.350 10.778 1.00 84.00 97 ASN A CA 1
ATOM 789 C C . ASN A 1 97 ? 19.828 6.109 10.157 1.00 84.00 97 ASN A C 1
ATOM 791 O O . ASN A 1 97 ? 19.069 7.060 9.961 1.00 84.00 97 ASN A O 1
ATOM 795 N N . SER A 1 98 ? 19.490 4.864 9.801 1.00 84.06 98 SER A N 1
ATOM 796 C CA . SER A 1 98 ? 18.150 4.554 9.320 1.00 84.06 98 SER A CA 1
ATOM 797 C C . SER A 1 98 ? 17.129 4.903 10.398 1.00 84.06 98 SER A C 1
ATOM 799 O O . SER A 1 98 ? 17.107 4.314 11.477 1.00 84.06 98 SER A O 1
ATOM 801 N N . VAL A 1 99 ? 16.230 5.833 10.074 1.00 75.75 99 VAL A N 1
ATOM 802 C CA . VAL A 1 99 ? 15.103 6.203 10.943 1.00 75.75 99 VAL A CA 1
ATOM 803 C C . VAL A 1 99 ? 14.163 5.026 11.208 1.00 75.75 99 VAL A C 1
ATOM 805 O O . VAL A 1 99 ? 13.330 5.104 12.105 1.00 75.75 99 VAL A O 1
ATOM 808 N N . PHE A 1 100 ? 14.261 3.949 10.424 1.00 77.69 100 PHE A N 1
ATOM 809 C CA . PHE A 1 100 ? 13.491 2.734 10.624 1.00 77.69 100 PHE A CA 1
ATOM 810 C C . PHE A 1 100 ? 14.246 1.521 10.045 1.00 77.69 100 PHE A C 1
ATOM 812 O O . PHE A 1 100 ? 14.182 1.283 8.835 1.00 77.69 100 PHE A O 1
ATOM 819 N N . PRO A 1 101 ? 15.000 0.757 10.858 1.00 79.88 101 PRO A N 1
ATOM 820 C CA . PRO A 1 101 ? 15.578 -0.506 10.410 1.00 79.88 101 PRO A CA 1
ATOM 821 C C . PRO A 1 101 ? 14.444 -1.524 10.228 1.00 79.88 101 PRO A C 1
ATOM 823 O O . PRO A 1 101 ? 13.878 -2.022 11.197 1.00 79.88 101 PRO A O 1
ATOM 826 N N . PHE A 1 102 ? 14.053 -1.768 8.976 1.00 83.56 102 PHE A N 1
ATOM 827 C CA . PHE A 1 102 ? 12.939 -2.659 8.660 1.00 83.56 102 PHE A CA 1
ATOM 828 C C . PHE A 1 102 ? 13.309 -4.123 8.881 1.00 83.56 102 PHE A C 1
ATOM 830 O O . PHE A 1 102 ? 14.343 -4.591 8.409 1.00 83.56 102 PHE A O 1
ATOM 837 N N . GLU A 1 103 ? 12.394 -4.853 9.510 1.00 91.62 103 GLU A N 1
ATOM 838 C CA . GLU A 1 103 ? 12.397 -6.309 9.562 1.00 91.62 103 GLU A CA 1
ATOM 839 C C . GLU A 1 103 ? 11.270 -6.849 8.670 1.00 91.62 103 GLU A C 1
ATOM 841 O O . GLU A 1 103 ? 10.134 -6.360 8.700 1.00 91.62 103 GLU A O 1
ATOM 846 N N . GLY A 1 104 ? 11.599 -7.825 7.824 1.00 94.06 104 GLY A N 1
ATOM 847 C CA . GLY A 1 104 ? 10.648 -8.428 6.894 1.00 94.06 104 GLY A CA 1
ATOM 848 C C . GLY A 1 104 ? 9.648 -9.370 7.573 1.00 94.06 104 GLY A C 1
ATOM 849 O O . GLY A 1 104 ? 9.856 -9.827 8.689 1.00 94.06 104 GLY A O 1
ATOM 850 N N . GLY A 1 105 ? 8.577 -9.710 6.853 1.00 97.19 105 GLY A N 1
ATOM 851 C CA . GLY A 1 105 ? 7.611 -10.732 7.267 1.00 97.19 105 GLY A CA 1
ATOM 852 C C . GLY A 1 105 ? 6.335 -10.192 7.918 1.00 97.19 105 GLY A C 1
ATOM 853 O O . GLY A 1 105 ? 6.259 -9.050 8.372 1.00 97.19 105 GLY A O 1
ATOM 854 N N . GLU A 1 106 ? 5.303 -11.038 7.930 1.00 97.38 106 GLU A N 1
ATOM 855 C CA . GLU A 1 106 ? 3.968 -10.715 8.454 1.00 97.38 106 GLU A CA 1
ATOM 856 C C . GLU A 1 106 ? 3.998 -10.382 9.947 1.00 97.38 106 GLU A C 1
ATOM 858 O O . GLU A 1 106 ? 3.398 -9.393 10.364 1.00 97.38 106 GLU A O 1
ATOM 863 N N . LEU A 1 107 ? 4.741 -11.156 10.744 1.00 97.69 107 LEU A N 1
ATOM 864 C CA . LEU A 1 107 ? 4.822 -10.958 12.191 1.00 97.69 107 LEU A CA 1
ATOM 865 C C . LEU A 1 107 ? 5.327 -9.553 12.550 1.00 97.69 107 LEU A C 1
ATOM 867 O O . LEU A 1 107 ? 4.688 -8.859 13.346 1.00 97.69 107 LEU A O 1
ATOM 871 N N . SER A 1 108 ? 6.423 -9.104 11.932 1.00 97.69 108 SER A N 1
ATOM 872 C CA . SER A 1 108 ? 6.985 -7.770 12.174 1.00 97.69 108 SER A CA 1
ATOM 873 C C . SER A 1 108 ? 6.035 -6.670 11.689 1.00 97.69 108 SER A C 1
ATOM 875 O O . SER A 1 108 ? 5.844 -5.672 12.383 1.00 97.69 108 SER A O 1
ATOM 877 N N . GLY A 1 109 ? 5.353 -6.875 10.555 1.00 97.62 109 GLY A N 1
ATOM 878 C CA . GLY A 1 109 ? 4.347 -5.938 10.046 1.00 97.62 109 GLY A CA 1
ATOM 879 C C . GLY A 1 109 ? 3.119 -5.799 10.953 1.00 97.62 109 GLY A C 1
ATOM 880 O O . GLY A 1 109 ? 2.661 -4.683 11.201 1.00 97.62 109 GLY A O 1
ATOM 881 N N . LEU A 1 110 ? 2.599 -6.910 11.484 1.00 98.00 110 LEU A N 1
ATOM 882 C CA . LEU A 1 110 ? 1.471 -6.916 12.422 1.00 98.00 110 LEU A CA 1
ATOM 883 C C . LEU A 1 110 ? 1.858 -6.327 13.779 1.00 98.00 110 LEU A C 1
ATOM 885 O O . LEU A 1 110 ? 1.101 -5.530 14.329 1.00 98.00 110 LEU A O 1
ATOM 889 N N . THR A 1 111 ? 3.045 -6.658 14.286 1.00 97.81 111 THR A N 1
ATOM 890 C CA . THR A 1 111 ? 3.585 -6.069 15.522 1.00 97.81 111 THR A CA 1
ATOM 891 C C . THR A 1 111 ? 3.709 -4.555 15.385 1.00 97.81 111 THR A C 1
ATOM 893 O O . THR A 1 111 ? 3.271 -3.802 16.252 1.00 97.81 111 THR A O 1
ATOM 896 N N . HIS A 1 112 ? 4.241 -4.083 14.256 1.00 97.19 112 HIS A N 1
ATOM 897 C CA . HIS A 1 112 ? 4.375 -2.653 14.002 1.00 97.19 112 HIS A CA 1
ATOM 898 C C . HIS A 1 112 ? 3.020 -1.949 13.829 1.00 97.19 112 HIS A C 1
ATOM 900 O O . HIS A 1 112 ? 2.846 -0.838 14.329 1.00 97.19 112 HIS A O 1
ATOM 906 N N . LEU A 1 113 ? 2.035 -2.596 13.191 1.00 98.06 113 LEU A N 1
ATOM 907 C CA . LEU A 1 113 ? 0.653 -2.103 13.130 1.00 98.06 113 LEU A CA 1
ATOM 908 C C . LEU A 1 11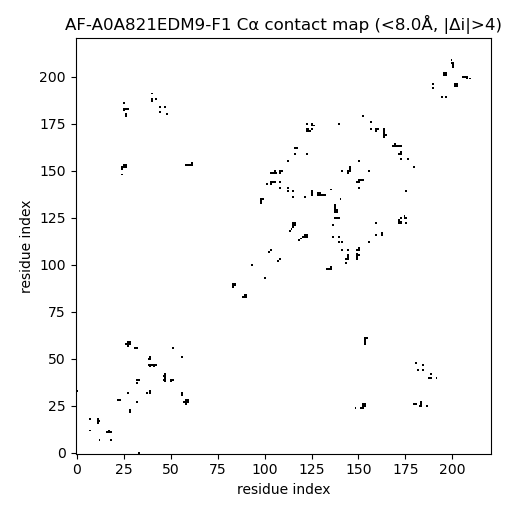3 ? 0.072 -1.897 14.537 1.00 98.06 113 LEU A C 1
ATOM 910 O O . LEU A 1 113 ? -0.454 -0.818 14.817 1.00 98.06 113 LEU A O 1
ATOM 914 N N . GLN A 1 114 ? 0.199 -2.904 15.409 1.00 98.44 114 GLN A N 1
ATOM 915 C CA . GLN A 1 114 ? -0.282 -2.843 16.792 1.00 98.44 114 GLN A CA 1
ATOM 916 C C . GLN A 1 114 ? 0.384 -1.706 17.563 1.00 98.44 114 GLN A C 1
ATOM 918 O O . GLN A 1 114 ? -0.292 -0.855 18.138 1.00 98.44 114 GLN A O 1
ATOM 923 N N . LYS A 1 115 ? 1.711 -1.623 17.481 1.00 97.38 115 LYS A N 1
ATOM 924 C CA . LYS A 1 115 ? 2.489 -0.584 18.148 1.00 97.38 115 LYS A CA 1
ATOM 925 C C . LYS A 1 115 ? 2.118 0.824 17.689 1.00 97.38 115 LYS A C 1
ATOM 927 O O . LYS A 1 115 ? 1.997 1.731 18.507 1.00 97.38 115 LYS A O 1
ATOM 932 N N . TYR A 1 116 ? 1.947 1.029 16.385 1.00 97.50 116 TYR A N 1
ATOM 933 C CA . TYR A 1 116 ? 1.629 2.345 15.832 1.00 97.50 116 TYR A CA 1
ATOM 934 C C . TYR A 1 116 ? 0.222 2.819 16.225 1.00 97.50 116 TYR A C 1
ATOM 936 O O . TYR A 1 116 ? 0.051 3.973 16.622 1.00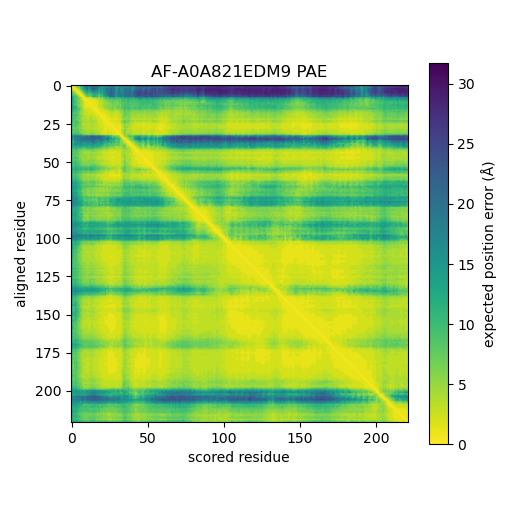 97.50 116 TYR A O 1
ATOM 944 N N . ILE A 1 117 ? -0.779 1.939 16.101 1.00 98.06 117 ILE A N 1
ATOM 945 C CA . ILE A 1 117 ? -2.182 2.288 16.355 1.00 98.06 117 ILE A CA 1
ATOM 946 C C . ILE A 1 117 ? -2.476 2.317 17.855 1.00 98.06 117 ILE A C 1
ATOM 948 O O . ILE A 1 117 ? -2.985 3.321 18.339 1.00 98.06 117 ILE A O 1
ATOM 952 N N . TRP A 1 118 ? -2.140 1.252 18.582 1.00 98.25 118 TRP A N 1
ATOM 953 C CA . TRP A 1 118 ? -2.599 1.038 19.955 1.00 98.25 118 TRP A CA 1
ATOM 954 C C . TRP A 1 118 ? -1.594 1.504 20.998 1.00 98.25 118 TRP A C 1
ATOM 956 O O . TRP A 1 118 ? -1.926 2.345 21.825 1.00 98.25 118 TRP A O 1
ATOM 966 N N . GLU A 1 119 ? -0.357 1.002 20.958 1.00 97.69 119 GLU A N 1
ATOM 967 C CA . GLU A 1 119 ? 0.624 1.320 22.008 1.00 97.69 119 GLU A CA 1
ATOM 968 C C . GLU A 1 119 ? 1.016 2.800 21.994 1.00 97.69 119 GLU A C 1
ATOM 9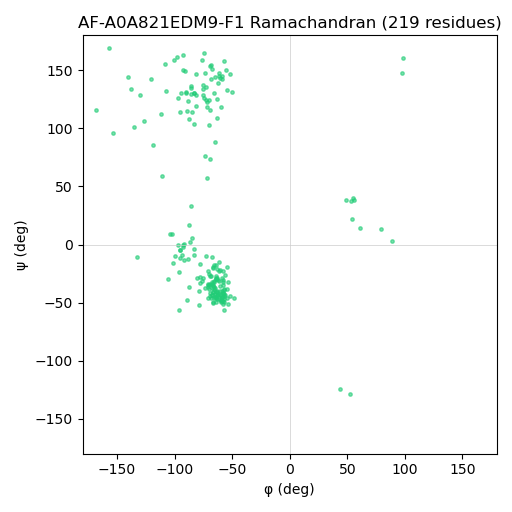70 O O . GLU A 1 119 ? 1.161 3.421 23.044 1.00 97.69 119 GLU A O 1
ATOM 975 N N . LYS A 1 120 ? 1.201 3.369 20.798 1.00 96.81 120 LYS A N 1
ATOM 976 C CA . LYS A 1 120 ? 1.637 4.759 20.628 1.00 96.81 120 LYS A CA 1
ATOM 977 C C . LYS A 1 120 ? 0.510 5.736 20.314 1.00 96.81 120 LYS A C 1
ATOM 979 O O . LYS A 1 120 ? 0.760 6.939 20.322 1.00 96.81 120 LYS A O 1
ATOM 984 N N . ASN A 1 121 ? -0.699 5.252 20.017 1.00 97.12 121 ASN A N 1
ATOM 985 C CA . ASN A 1 121 ? -1.866 6.103 19.776 1.00 97.12 121 ASN A CA 1
ATOM 986 C C . ASN A 1 121 ? -1.625 7.164 18.672 1.00 97.12 121 ASN A C 1
ATOM 988 O O . ASN A 1 121 ? -2.007 8.328 18.809 1.00 97.12 121 ASN A O 1
ATOM 992 N N . LEU A 1 122 ? -0.933 6.788 17.584 1.00 97.25 122 LEU A N 1
ATOM 993 C CA . LEU A 1 122 ? -0.441 7.741 16.569 1.00 97.25 122 LEU A CA 1
ATOM 994 C C . LEU A 1 122 ? -1.401 7.967 15.398 1.00 97.25 122 LEU A C 1
ATOM 996 O O . LEU A 1 122 ? -1.220 8.918 14.638 1.00 97.25 122 LEU A O 1
ATOM 1000 N N . ALA A 1 123 ? -2.432 7.133 15.232 1.00 97.69 123 ALA A N 1
ATOM 1001 C CA . ALA A 1 123 ? -3.390 7.298 14.138 1.00 97.69 123 ALA A CA 1
ATOM 1002 C C . ALA A 1 123 ? -4.040 8.706 14.095 1.00 97.69 123 ALA A C 1
ATOM 1004 O O . ALA A 1 123 ? -3.998 9.321 13.026 1.00 97.69 123 ALA A O 1
ATOM 1005 N N . PRO A 1 124 ? -4.526 9.287 15.218 1.00 97.50 124 PRO A N 1
ATOM 1006 C CA . PRO A 1 124 ? -5.175 10.602 15.207 1.00 97.50 124 PRO A CA 1
ATOM 1007 C C . PRO A 1 124 ? -4.266 11.762 14.769 1.00 97.50 124 PRO A C 1
ATOM 1009 O O . PRO A 1 124 ? -4.755 12.757 14.234 1.00 97.50 124 PRO A O 1
ATOM 1012 N N . SER A 1 125 ? -2.951 11.658 14.996 1.00 96.44 125 SER A N 1
ATOM 1013 C CA . SER A 1 125 ? -1.969 12.706 14.673 1.00 96.44 125 SER A CA 1
ATOM 1014 C C . SER A 1 125 ? -1.338 12.540 13.286 1.00 96.44 125 SER A C 1
ATOM 1016 O O . SER A 1 125 ? -0.508 13.356 12.866 1.00 96.44 125 SER A O 1
ATOM 1018 N N . TYR A 1 126 ? -1.721 11.494 12.545 1.00 97.75 126 TYR A N 1
ATOM 1019 C CA . TYR A 1 126 ? -1.118 11.146 11.261 1.00 97.75 126 TYR A CA 1
ATOM 1020 C C . TYR A 1 126 ? -1.192 12.290 10.240 1.00 97.75 126 TYR A C 1
ATOM 1022 O O . TYR A 1 126 ? -0.209 12.588 9.562 1.00 97.75 126 TYR A O 1
ATOM 1030 N N . LYS A 1 127 ? -2.334 12.986 10.143 1.00 97.19 127 LYS A N 1
ATOM 1031 C CA . LYS A 1 127 ? -2.513 14.093 9.184 1.00 97.19 127 LYS A CA 1
ATOM 1032 C C . LYS A 1 127 ? -1.493 15.213 9.408 1.00 97.19 127 LYS A C 1
ATOM 1034 O O . LYS A 1 127 ? -1.004 15.801 8.447 1.00 97.19 127 LYS A O 1
ATOM 1039 N N . GLN A 1 128 ? -1.210 15.521 10.668 1.00 96.69 128 GLN A N 1
ATOM 1040 C CA . GLN A 1 128 ? -0.339 16.613 11.087 1.00 96.69 128 GLN A CA 1
ATOM 1041 C C . GLN A 1 128 ? 1.135 16.235 10.920 1.00 96.69 128 GLN A C 1
ATOM 1043 O O . GLN A 1 128 ? 1.956 17.089 10.597 1.00 96.69 128 GLN A O 1
ATOM 1048 N N . THR A 1 129 ? 1.468 14.958 11.112 1.00 95.69 129 THR A N 1
ATOM 1049 C CA . THR A 1 129 ? 2.857 14.490 11.167 1.00 95.69 129 THR A CA 1
ATOM 1050 C C . THR A 1 129 ? 3.385 13.935 9.841 1.00 95.69 129 THR A C 1
ATOM 1052 O O . THR A 1 129 ? 4.591 14.024 9.609 1.00 95.69 129 THR A O 1
ATOM 1055 N N . ARG A 1 130 ? 2.518 13.462 8.927 1.00 94.62 130 ARG A N 1
ATOM 1056 C CA . ARG A 1 130 ? 2.888 12.747 7.677 1.00 94.62 130 ARG A CA 1
ATOM 1057 C C . ARG A 1 130 ? 3.867 13.457 6.737 1.00 94.62 130 ARG A C 1
ATOM 1059 O O . ARG A 1 130 ? 4.446 12.794 5.883 1.00 94.62 130 ARG A O 1
ATOM 1066 N N . ASN A 1 131 ? 4.031 14.775 6.857 1.00 94.38 131 ASN A N 1
ATOM 1067 C CA . ASN A 1 131 ? 4.950 15.565 6.028 1.00 94.38 131 ASN A CA 1
ATOM 1068 C C . ASN A 1 131 ? 6.326 15.791 6.676 1.00 94.38 131 ASN A C 1
ATOM 1070 O O . ASN A 1 131 ? 7.197 16.386 6.045 1.00 94.38 131 ASN A O 1
ATOM 1074 N N . SER A 1 132 ? 6.534 15.361 7.923 1.00 92.94 132 SER A N 1
ATOM 1075 C CA . SER A 1 132 ? 7.857 15.431 8.539 1.00 92.94 132 SER A CA 1
ATOM 1076 C C . SER A 1 132 ? 8.812 14.450 7.851 1.00 92.94 132 SER A C 1
ATOM 1078 O O . SER A 1 132 ? 8.432 13.339 7.482 1.00 92.94 132 SER A O 1
ATOM 1080 N N . LEU A 1 133 ? 10.067 14.868 7.690 1.00 87.44 133 LEU A N 1
ATOM 1081 C CA . LEU A 1 133 ? 11.125 14.064 7.072 1.00 87.44 133 LEU A CA 1
ATOM 1082 C C . LEU A 1 133 ? 11.976 13.317 8.106 1.00 87.44 133 LEU A C 1
ATOM 1084 O O . LEU A 1 133 ? 12.747 12.432 7.747 1.00 87.44 133 LEU A O 1
ATOM 1088 N N . THR A 1 134 ? 11.833 13.652 9.388 1.00 84.62 134 THR A N 1
ATOM 1089 C CA . THR A 1 134 ? 12.633 13.093 10.481 1.00 84.62 134 THR A CA 1
ATOM 1090 C C . THR A 1 134 ? 11.746 12.401 11.510 1.00 84.62 134 THR A C 1
ATOM 1092 O O . THR A 1 134 ? 10.639 12.850 11.820 1.00 84.62 134 THR A O 1
ATOM 1095 N N . GLY A 1 135 ? 12.246 11.284 12.042 1.00 82.56 135 GLY A N 1
ATOM 1096 C CA . GLY A 1 135 ? 11.558 10.473 13.046 1.00 82.56 135 GLY A CA 1
ATOM 1097 C C . GLY A 1 135 ? 10.815 9.263 12.473 1.00 82.56 135 GLY A C 1
ATOM 1098 O O . GLY A 1 135 ? 10.282 9.269 11.362 1.00 82.56 135 GLY A O 1
ATOM 1099 N N . SER A 1 136 ? 10.770 8.190 13.258 1.00 84.06 136 SER A N 1
ATOM 1100 C CA . SER A 1 136 ? 10.099 6.937 12.895 1.00 84.06 136 SER A CA 1
ATOM 1101 C C . SER A 1 136 ? 8.573 7.036 12.989 1.00 84.06 136 SER A C 1
ATOM 1103 O O . SER A 1 136 ? 7.868 6.383 12.222 1.00 84.06 136 SER A O 1
ATOM 1105 N N . GLU A 1 137 ? 8.068 7.900 13.869 1.00 90.44 137 GLU A N 1
ATOM 1106 C CA . GLU A 1 137 ? 6.656 7.980 14.278 1.00 90.44 137 GLU A CA 1
ATOM 1107 C C . GLU A 1 137 ? 5.819 8.978 13.476 1.00 90.44 137 GLU A C 1
ATOM 1109 O O . GLU A 1 137 ? 4.595 8.989 13.573 1.00 90.44 137 GLU A O 1
ATOM 1114 N N . ASN A 1 138 ? 6.463 9.788 12.637 1.00 91.44 138 ASN A N 1
ATOM 1115 C CA . ASN A 1 138 ? 5.790 10.812 11.844 1.00 91.44 138 ASN A CA 1
ATOM 1116 C C . ASN A 1 138 ? 4.859 10.262 10.744 1.00 91.44 138 ASN A C 1
ATOM 1118 O O . ASN A 1 138 ? 4.113 11.002 10.117 1.00 91.44 138 ASN A O 1
ATOM 1122 N N . SER A 1 139 ? 4.917 8.962 10.472 1.00 95.00 139 SER A N 1
ATOM 1123 C CA . SER A 1 139 ? 4.049 8.264 9.534 1.00 95.00 139 SER A CA 1
ATOM 1124 C C . SER A 1 139 ? 4.006 6.786 9.897 1.00 95.00 139 SER A C 1
ATOM 1126 O O . SER A 1 139 ? 4.810 6.312 10.697 1.00 95.00 139 SER A O 1
ATOM 1128 N N . THR A 1 140 ? 3.094 6.038 9.283 1.00 96.31 140 THR A N 1
ATOM 1129 C CA . THR A 1 140 ? 2.868 4.629 9.623 1.00 96.31 140 THR A CA 1
ATOM 1130 C C . THR A 1 140 ? 4.052 3.712 9.335 1.00 96.31 140 THR A C 1
ATOM 1132 O O . THR A 1 140 ? 4.166 2.663 9.951 1.00 96.31 140 THR A O 1
ATOM 1135 N N . LYS A 1 141 ? 4.913 4.054 8.367 1.00 95.94 141 LYS A N 1
ATOM 1136 C CA . LYS A 1 141 ? 5.975 3.174 7.836 1.00 95.94 141 LYS A CA 1
ATOM 1137 C C . LYS A 1 141 ? 5.480 1.800 7.344 1.00 95.94 141 LYS A C 1
ATOM 1139 O O . LYS A 1 141 ? 6.272 0.884 7.189 1.00 95.94 141 LYS A O 1
ATOM 1144 N N . PHE A 1 142 ? 4.195 1.651 7.008 1.00 97.12 142 PHE A N 1
ATOM 1145 C CA . PHE A 1 142 ? 3.632 0.367 6.555 1.00 97.12 142 PHE A CA 1
ATOM 1146 C C . PHE A 1 142 ? 4.055 -0.062 5.140 1.00 97.12 142 PHE A C 1
ATOM 1148 O O . PHE A 1 142 ? 3.761 -1.186 4.728 1.00 97.12 142 PHE A O 1
ATOM 1155 N N . SER A 1 143 ? 4.700 0.818 4.368 1.00 96.88 143 SER A N 1
ATOM 1156 C CA . SER A 1 143 ? 4.930 0.611 2.935 1.00 96.88 143 SER A CA 1
ATOM 1157 C C . SER A 1 143 ? 5.690 -0.676 2.579 1.00 96.88 143 SER A C 1
ATOM 1159 O O . SER A 1 143 ? 5.252 -1.313 1.618 1.00 96.88 143 SER A O 1
ATOM 1161 N N . PRO A 1 144 ? 6.729 -1.138 3.310 1.00 95.88 144 PRO A N 1
ATOM 1162 C CA . PRO A 1 144 ? 7.453 -2.350 2.909 1.00 95.88 144 PRO A CA 1
ATOM 1163 C C . PRO A 1 144 ? 6.644 -3.635 3.107 1.00 95.88 144 PRO A C 1
ATOM 1165 O O . PRO A 1 144 ? 6.707 -4.542 2.282 1.00 95.88 144 PRO A O 1
ATOM 1168 N N . TRP A 1 145 ? 5.813 -3.708 4.149 1.00 98.12 145 TRP A N 1
ATOM 1169 C CA . TRP A 1 145 ? 4.924 -4.859 4.346 1.00 98.12 145 TRP A CA 1
ATOM 1170 C C . TRP A 1 145 ? 3.709 -4.816 3.409 1.00 98.12 145 TRP A C 1
ATOM 1172 O O . TRP A 1 145 ? 3.230 -5.853 2.953 1.00 98.12 145 TRP A O 1
ATOM 1182 N N . LEU A 1 146 ? 3.226 -3.619 3.056 1.00 98.25 146 LEU A N 1
ATOM 1183 C CA . LEU A 1 146 ? 2.165 -3.441 2.056 1.00 98.25 146 LEU A CA 1
ATOM 1184 C C . LEU A 1 146 ? 2.610 -3.774 0.624 1.00 98.25 146 LEU A C 1
ATOM 1186 O O . LEU A 1 146 ? 1.748 -4.079 -0.213 1.00 98.25 146 LEU A O 1
ATOM 1190 N N . SER A 1 147 ? 3.907 -3.646 0.314 1.00 96.81 147 SER A N 1
ATOM 1191 C CA . SER A 1 147 ? 4.450 -3.876 -1.030 1.00 96.81 147 SER A CA 1
ATOM 1192 C C . SER A 1 147 ? 4.619 -5.363 -1.338 1.00 96.81 147 SER A C 1
ATOM 1194 O O . SER A 1 147 ? 4.269 -5.780 -2.439 1.00 96.81 147 SER A O 1
ATOM 1196 N N . ASN A 1 148 ? 5.069 -6.164 -0.365 1.00 96.12 148 ASN A N 1
ATOM 1197 C CA . ASN A 1 148 ? 5.252 -7.612 -0.521 1.00 96.12 148 ASN A CA 1
ATOM 1198 C C . ASN A 1 148 ? 4.055 -8.455 -0.038 1.00 96.12 148 ASN A C 1
ATOM 1200 O O . ASN A 1 148 ? 4.053 -9.668 -0.216 1.00 96.12 148 ASN A O 1
ATOM 1204 N N . GLY A 1 149 ? 3.035 -7.829 0.558 1.00 96.94 149 GLY A N 1
ATOM 1205 C CA . GLY A 1 149 ? 1.821 -8.508 1.017 1.00 96.94 149 GLY A CA 1
ATOM 1206 C C . GLY A 1 149 ? 1.879 -9.059 2.443 1.00 96.94 149 GLY A C 1
ATOM 1207 O O . GLY A 1 149 ? 0.883 -9.621 2.889 1.00 96.94 149 GLY A O 1
ATOM 1208 N N . SER A 1 150 ? 2.974 -8.834 3.178 1.00 97.75 150 SER A N 1
ATOM 1209 C CA . SER A 1 150 ? 3.082 -9.151 4.613 1.00 97.75 150 SER A CA 1
ATOM 1210 C C . SER A 1 150 ? 2.059 -8.390 5.463 1.00 97.75 150 SER A C 1
ATOM 1212 O O . SER A 1 150 ? 1.742 -8.809 6.569 1.00 97.75 150 SER A O 1
ATOM 1214 N N . LEU A 1 151 ? 1.536 -7.265 4.963 1.00 97.94 151 LEU A N 1
ATOM 1215 C CA . LEU A 1 151 ? 0.441 -6.537 5.592 1.00 97.94 151 LEU A CA 1
ATOM 1216 C C . LEU A 1 151 ? -0.662 -6.230 4.577 1.00 97.94 151 LEU A C 1
ATOM 1218 O O . LEU A 1 151 ? -0.421 -5.671 3.506 1.00 97.94 151 LEU A O 1
ATOM 1222 N N . SER A 1 152 ? -1.903 -6.570 4.930 1.00 98.06 152 SER A N 1
ATOM 1223 C CA . SER A 1 152 ? -3.074 -6.303 4.093 1.00 98.06 152 SER A CA 1
ATOM 1224 C C . SER A 1 152 ? -3.633 -4.893 4.335 1.00 98.06 152 SER A C 1
ATOM 1226 O O . SER A 1 152 ? -3.849 -4.526 5.492 1.00 98.06 152 SER A O 1
ATOM 1228 N N . PRO A 1 153 ? -4.001 -4.124 3.287 1.00 98.44 153 PRO A N 1
ATOM 1229 C CA . PRO A 1 153 ? -4.687 -2.843 3.475 1.00 98.44 153 PRO A CA 1
ATOM 1230 C C . PRO A 1 153 ? -6.047 -3.011 4.168 1.00 98.44 153 PRO A C 1
ATOM 1232 O O . PRO A 1 153 ? -6.462 -2.144 4.933 1.00 98.44 153 PRO A O 1
ATOM 1235 N N . ARG A 1 154 ? -6.722 -4.152 3.961 1.00 98.19 154 ARG A N 1
ATOM 1236 C CA . ARG A 1 154 ? -7.971 -4.467 4.664 1.00 98.19 154 ARG A CA 1
ATOM 1237 C C . ARG A 1 154 ? -7.725 -4.674 6.155 1.00 98.19 154 ARG A C 1
ATOM 1239 O O . ARG A 1 154 ? -8.505 -4.171 6.952 1.00 98.19 154 ARG A O 1
ATOM 1246 N N . LYS A 1 155 ? -6.633 -5.350 6.540 1.00 98.31 155 LYS A N 1
ATOM 1247 C CA . LYS A 1 155 ? -6.263 -5.516 7.957 1.00 98.31 155 LYS A CA 1
ATOM 1248 C C . LYS A 1 155 ? -6.075 -4.155 8.626 1.00 98.31 155 LYS A C 1
ATOM 1250 O O . LYS A 1 155 ? -6.662 -3.942 9.674 1.00 98.31 155 LYS A O 1
ATOM 1255 N N . ILE A 1 156 ? -5.378 -3.220 7.975 1.00 98.62 156 ILE A N 1
ATOM 1256 C CA . ILE A 1 156 ? -5.205 -1.848 8.481 1.00 98.62 156 ILE A CA 1
ATOM 1257 C C . ILE A 1 156 ? -6.557 -1.145 8.678 1.00 98.62 156 ILE A C 1
ATOM 1259 O O . ILE A 1 156 ? -6.790 -0.572 9.736 1.00 98.62 156 ILE A O 1
ATOM 1263 N N . LEU A 1 157 ? -7.465 -1.203 7.693 1.00 98.25 157 LEU A N 1
ATOM 1264 C CA . LEU A 1 157 ? -8.789 -0.580 7.819 1.00 98.25 157 LEU A CA 1
ATOM 1265 C C . LEU A 1 157 ? -9.589 -1.142 8.997 1.00 98.25 157 LEU A C 1
ATOM 1267 O O . LEU A 1 157 ? -10.152 -0.369 9.767 1.00 98.25 157 LEU A O 1
ATOM 1271 N N . PHE A 1 158 ? -9.672 -2.468 9.117 1.00 98.12 158 PHE A N 1
ATOM 1272 C CA . PHE A 1 158 ? -10.438 -3.093 10.196 1.00 98.12 158 PHE A CA 1
ATOM 1273 C C . PHE A 1 158 ? -9.815 -2.816 11.570 1.00 98.12 158 PHE A C 1
ATOM 1275 O O . PHE A 1 158 ? -10.558 -2.585 12.517 1.00 98.12 158 PHE A O 1
ATOM 1282 N N . GLU A 1 159 ? -8.484 -2.748 11.658 1.00 98.50 159 GLU A N 1
ATOM 1283 C CA . GLU A 1 159 ? -7.778 -2.358 12.881 1.00 98.50 159 GLU A CA 1
ATOM 1284 C C . GLU A 1 159 ? -8.096 -0.914 13.289 1.00 98.50 159 GLU A C 1
ATOM 1286 O O . GLU A 1 159 ? -8.446 -0.651 14.433 1.00 98.50 159 GLU A O 1
ATOM 1291 N N . LEU A 1 160 ? -8.049 0.023 12.335 1.00 98.56 160 LEU A N 1
ATOM 1292 C CA . LEU A 1 160 ? -8.399 1.422 12.586 1.00 98.56 160 LEU A CA 1
ATOM 1293 C C . LEU A 1 160 ? -9.863 1.570 12.998 1.00 98.56 160 LEU A C 1
ATOM 1295 O O . LEU A 1 160 ? -10.156 2.333 13.907 1.00 98.56 160 LEU A O 1
ATOM 1299 N N . LYS A 1 161 ? -10.783 0.825 12.375 1.00 98.00 161 LYS A N 1
ATOM 1300 C CA . LYS A 1 161 ? -12.204 0.856 12.750 1.00 98.00 161 LYS A CA 1
ATOM 1301 C C . LYS A 1 161 ? -12.447 0.323 14.159 1.00 98.00 161 LYS A C 1
ATOM 1303 O O . LYS A 1 161 ? -13.289 0.869 14.866 1.00 98.00 161 LYS A O 1
ATOM 1308 N N . GLN A 1 162 ? -11.717 -0.714 14.565 1.00 98.31 162 GLN A N 1
ATOM 1309 C CA . GLN A 1 162 ? -11.755 -1.210 15.937 1.00 98.31 162 GLN A CA 1
ATOM 1310 C C . GLN A 1 162 ? -11.229 -0.149 16.913 1.00 98.31 162 GLN A C 1
ATOM 1312 O O . GLN A 1 162 ? -11.918 0.196 17.869 1.00 98.31 162 GLN A O 1
ATOM 1317 N N . TYR A 1 163 ? -10.065 0.426 16.618 1.00 98.38 163 TYR A N 1
ATOM 1318 C CA . TYR A 1 163 ? -9.459 1.493 17.409 1.00 98.38 163 TYR A CA 1
ATOM 1319 C C . TYR A 1 163 ? -10.371 2.724 17.553 1.00 98.38 163 TYR A C 1
ATOM 1321 O O . TYR A 1 163 ? -10.582 3.202 18.662 1.00 98.38 163 TYR A O 1
ATOM 1329 N N . GLU A 1 164 ? -10.972 3.209 16.462 1.00 98.19 164 GLU A N 1
ATOM 1330 C CA . GLU A 1 164 ? -11.909 4.344 16.473 1.00 98.19 164 GLU A CA 1
ATOM 1331 C C . GLU A 1 164 ? -13.106 4.088 17.399 1.00 98.19 164 GLU A C 1
ATOM 1333 O O . GLU A 1 164 ? -13.525 4.983 18.135 1.00 98.19 164 GLU A O 1
ATOM 1338 N N . ASN A 1 165 ? -13.639 2.863 17.374 1.00 98.06 165 ASN A N 1
ATOM 1339 C CA . ASN A 1 165 ? -14.766 2.458 18.205 1.00 98.06 165 ASN A CA 1
ATOM 1340 C C . ASN A 1 165 ? -14.379 2.337 19.687 1.00 98.06 165 ASN A C 1
ATOM 1342 O O . ASN A 1 165 ? -15.096 2.838 20.544 1.00 98.06 165 ASN A O 1
ATOM 1346 N N . GLU A 1 166 ? -13.251 1.697 19.999 1.00 98.19 166 GLU A N 1
ATOM 1347 C CA . GLU A 1 166 ? -12.812 1.493 21.387 1.00 98.19 166 GLU A CA 1
ATOM 1348 C C . GLU A 1 166 ? -12.339 2.792 22.054 1.00 98.19 166 GLU A C 1
ATOM 1350 O O . GLU A 1 166 ? -12.627 3.020 23.228 1.00 98.19 166 GLU A O 1
ATOM 1355 N N . GLN A 1 167 ? -11.672 3.676 21.307 1.00 97.00 167 GLN A N 1
ATOM 1356 C CA . GLN A 1 167 ? -11.218 4.973 21.819 1.00 97.00 167 GLN A CA 1
ATOM 1357 C C . GLN A 1 167 ? -12.308 6.057 21.776 1.00 97.00 167 GLN A C 1
ATOM 1359 O O . GLN A 1 167 ? -12.117 7.133 22.336 1.00 97.00 167 GLN A O 1
ATOM 1364 N N . ASN A 1 168 ? -13.453 5.798 21.132 1.00 96.75 168 ASN A N 1
ATOM 1365 C CA . ASN A 1 168 ? -14.508 6.785 20.860 1.00 96.75 168 ASN A CA 1
ATOM 1366 C C . ASN A 1 168 ? -14.000 8.024 20.093 1.00 96.75 168 ASN A C 1
ATOM 1368 O O . ASN A 1 168 ? -14.423 9.152 20.352 1.00 96.75 168 ASN A O 1
ATOM 1372 N N . ILE A 1 169 ? -13.094 7.815 19.134 1.00 95.06 169 ILE A N 1
ATOM 1373 C CA . ILE A 1 169 ? -12.524 8.878 18.294 1.00 95.06 169 ILE A CA 1
ATOM 1374 C C . ILE A 1 169 ? -12.880 8.576 16.836 1.00 95.06 169 ILE A C 1
ATOM 1376 O O . ILE A 1 169 ? -12.093 7.929 16.137 1.00 95.06 169 ILE A O 1
ATOM 1380 N N . PRO A 1 170 ? -14.061 8.999 16.354 1.00 94.00 170 PRO A N 1
ATOM 1381 C CA . PRO A 1 170 ? -14.446 8.764 14.970 1.00 94.00 170 PRO A CA 1
ATOM 1382 C C . PRO A 1 170 ? -13.431 9.397 14.012 1.00 94.00 170 PRO A C 1
ATOM 1384 O O . PRO A 1 170 ? -12.894 10.474 14.268 1.00 94.00 170 PRO A O 1
ATOM 1387 N N . ASP A 1 171 ? -13.171 8.703 12.906 1.00 93.00 171 ASP A N 1
ATOM 1388 C CA . ASP A 1 171 ? -12.298 9.141 11.811 1.00 93.00 171 ASP A CA 1
ATOM 1389 C C . ASP A 1 171 ? -10.824 9.390 12.182 1.00 93.00 171 ASP A C 1
ATOM 1391 O O . ASP A 1 171 ? -10.067 9.938 11.372 1.00 93.00 171 ASP A O 1
ATOM 1395 N N . ALA A 1 172 ? -10.365 8.927 13.353 1.00 93.81 172 ALA A N 1
ATOM 1396 C CA . ALA A 1 172 ? -8.957 8.991 13.747 1.00 93.81 172 ALA A CA 1
ATOM 1397 C C . ALA A 1 172 ? -8.013 8.367 12.703 1.00 93.81 172 ALA A C 1
ATOM 1399 O O . ALA A 1 172 ? -6.886 8.827 12.536 1.00 93.81 172 ALA A O 1
ATOM 1400 N N . GLY A 1 173 ? -8.463 7.337 11.981 1.00 95.88 173 GLY A N 1
ATOM 1401 C CA . GLY A 1 173 ? -7.690 6.664 10.943 1.00 95.88 173 GLY A CA 1
ATOM 1402 C C . GLY A 1 173 ? -7.903 7.198 9.528 1.00 95.88 173 GLY A C 1
ATOM 1403 O O . GLY A 1 173 ? -7.261 6.703 8.598 1.00 95.88 173 GLY A O 1
ATOM 1404 N N . TYR A 1 174 ? -8.783 8.184 9.319 1.00 96.94 174 TYR A N 1
ATOM 1405 C CA . TYR A 1 174 ? -9.253 8.550 7.979 1.00 96.94 174 TYR A CA 1
ATOM 1406 C C . TYR A 1 174 ? -8.117 8.922 7.020 1.00 96.94 174 TYR A C 1
ATOM 1408 O O . TYR A 1 174 ? -8.095 8.452 5.884 1.00 96.94 174 TYR A O 1
ATOM 1416 N N . TRP A 1 175 ? -7.133 9.714 7.459 1.00 98.06 175 TRP A N 1
ATOM 1417 C CA . TRP A 1 175 ? -6.024 10.112 6.582 1.00 98.06 175 TRP A CA 1
ATOM 1418 C C . TRP A 1 175 ? -5.096 8.953 6.212 1.00 98.06 175 TRP A C 1
ATOM 1420 O O . TRP A 1 175 ? -4.533 8.962 5.121 1.00 98.06 175 TRP A O 1
ATOM 1430 N N . ILE A 1 176 ? -4.986 7.923 7.054 1.00 98.56 176 ILE A N 1
ATOM 1431 C CA . ILE A 1 176 ? -4.270 6.693 6.694 1.00 98.56 176 ILE A CA 1
ATOM 1432 C C . ILE A 1 176 ? -5.042 5.964 5.587 1.00 98.56 176 ILE A C 1
ATOM 1434 O O . ILE A 1 176 ? -4.449 5.539 4.597 1.00 98.56 176 ILE A O 1
ATOM 1438 N N . ILE A 1 177 ? -6.372 5.872 5.708 1.00 98.12 177 ILE A N 1
ATOM 1439 C CA . ILE A 1 177 ? -7.227 5.285 4.667 1.00 98.12 177 ILE A CA 1
ATOM 1440 C C . ILE A 1 177 ? -7.156 6.092 3.371 1.00 98.12 177 ILE A C 1
ATOM 1442 O O . ILE A 1 177 ? -7.044 5.501 2.301 1.00 98.12 177 ILE A O 1
ATOM 1446 N N . PHE A 1 178 ? -7.146 7.422 3.451 1.00 97.88 178 PHE A N 1
ATOM 1447 C CA . PHE A 1 178 ? -6.980 8.306 2.300 1.00 97.88 178 PHE A CA 1
ATOM 1448 C C . PHE A 1 178 ? -5.691 8.000 1.518 1.00 97.88 178 PHE A C 1
ATOM 1450 O O . PHE A 1 178 ? -5.731 7.903 0.293 1.00 97.88 178 PHE A O 1
ATOM 1457 N N . GLU A 1 179 ? -4.562 7.764 2.195 1.00 98.44 179 GLU A N 1
ATOM 1458 C CA . GLU A 1 179 ? -3.330 7.339 1.511 1.00 98.44 179 GLU A CA 1
ATOM 1459 C C . GLU A 1 179 ? -3.409 5.914 0.949 1.00 98.44 179 GLU A C 1
ATOM 1461 O O . GLU A 1 179 ? -2.866 5.626 -0.121 1.00 98.44 179 GLU A O 1
ATOM 1466 N N . LEU A 1 180 ? -4.117 4.999 1.617 1.00 98.44 180 LEU A N 1
ATOM 1467 C CA . LEU A 1 180 ? -4.374 3.671 1.054 1.00 98.44 180 LEU A CA 1
ATOM 1468 C C . LEU A 1 180 ? -5.232 3.748 -0.218 1.00 98.44 180 LEU A C 1
ATOM 1470 O O . LEU A 1 180 ? -5.046 2.929 -1.120 1.00 98.44 180 LEU A O 1
ATOM 1474 N N . LEU A 1 181 ? -6.111 4.748 -0.343 1.00 97.38 181 LEU A N 1
ATOM 1475 C CA . LEU A 1 181 ? -6.837 5.002 -1.588 1.00 97.38 181 LEU A CA 1
ATOM 1476 C C . LEU A 1 181 ? -5.905 5.454 -2.711 1.00 97.38 181 LEU A C 1
ATOM 1478 O O . LEU A 1 181 ? -6.129 5.057 -3.850 1.00 97.38 181 LEU A O 1
ATOM 1482 N N . TRP A 1 182 ? -4.852 6.230 -2.429 1.00 98.12 182 TRP A N 1
ATOM 1483 C CA . TRP A 1 182 ? -3.829 6.543 -3.436 1.00 98.12 182 TRP A CA 1
ATOM 1484 C C . TRP A 1 182 ? -3.123 5.277 -3.927 1.00 98.12 182 TRP A C 1
ATOM 1486 O O . TRP A 1 182 ? -2.932 5.099 -5.132 1.00 98.12 182 TRP A O 1
ATOM 1496 N N . ARG A 1 183 ? -2.789 4.359 -3.012 1.00 98.25 183 ARG A N 1
ATOM 1497 C CA . ARG A 1 183 ? -2.203 3.054 -3.362 1.00 98.25 183 ARG A CA 1
ATOM 1498 C C . ARG A 1 183 ? -3.129 2.237 -4.267 1.00 98.25 183 ARG A C 1
ATOM 1500 O O . ARG A 1 183 ? -2.666 1.666 -5.255 1.00 98.25 183 ARG A O 1
ATOM 1507 N N . ASP A 1 184 ? -4.415 2.166 -3.938 1.00 96.69 184 ASP A N 1
ATOM 1508 C CA . ASP A 1 184 ? -5.416 1.483 -4.763 1.00 96.69 184 ASP A CA 1
ATOM 1509 C C . ASP A 1 184 ? -5.585 2.159 -6.127 1.00 96.69 184 ASP A C 1
ATOM 1511 O O . ASP A 1 184 ? -5.556 1.483 -7.154 1.00 96.69 184 ASP A O 1
ATOM 1515 N N . PHE A 1 185 ? -5.681 3.490 -6.147 1.00 95.81 185 PHE A N 1
ATOM 1516 C CA . PHE A 1 185 ? -5.784 4.286 -7.365 1.00 95.81 185 PHE A CA 1
ATOM 1517 C C . PHE A 1 185 ? -4.647 3.964 -8.336 1.00 95.81 185 PHE A C 1
ATOM 1519 O O . PHE A 1 185 ? -4.912 3.592 -9.477 1.00 95.81 185 PHE A O 1
ATOM 1526 N N . PHE A 1 186 ? -3.388 3.993 -7.887 1.00 95.00 186 PHE A N 1
ATOM 1527 C CA . PHE A 1 186 ? -2.257 3.669 -8.761 1.00 95.00 186 PHE A CA 1
ATOM 1528 C C . PHE A 1 186 ? -2.247 2.210 -9.230 1.00 95.00 186 PHE A C 1
ATOM 1530 O O . PHE A 1 186 ? -1.854 1.949 -10.367 1.00 95.00 186 PHE A O 1
ATOM 1537 N N . LYS A 1 187 ? -2.732 1.256 -8.421 1.00 94.44 187 LYS A N 1
ATOM 1538 C CA . LYS A 1 187 ? -2.925 -0.130 -8.883 1.00 94.44 187 LYS A CA 1
ATOM 1539 C C . LYS A 1 187 ? -3.962 -0.203 -10.004 1.00 94.44 187 LYS A C 1
ATOM 1541 O O . LYS A 1 187 ? -3.713 -0.871 -11.003 1.00 94.44 187 LYS A O 1
ATOM 1546 N N . PHE A 1 188 ? -5.080 0.512 -9.888 1.00 92.00 188 PHE A N 1
ATOM 1547 C CA . PHE A 1 188 ? -6.098 0.547 -10.942 1.00 92.00 188 PHE A CA 1
ATOM 1548 C C . PHE A 1 188 ? -5.640 1.302 -12.194 1.00 92.00 188 PHE A C 1
ATOM 1550 O O . PHE A 1 188 ? -5.948 0.865 -13.300 1.00 92.00 188 PHE A O 1
ATOM 1557 N N . ILE A 1 189 ? -4.847 2.367 -12.052 1.00 91.06 189 ILE A N 1
ATOM 1558 C CA . ILE A 1 189 ? -4.189 3.047 -13.179 1.00 91.06 189 ILE A CA 1
ATOM 1559 C C . ILE A 1 189 ? -3.237 2.086 -13.898 1.00 91.06 189 ILE A C 1
ATOM 1561 O O . ILE A 1 189 ? -3.310 1.955 -15.119 1.00 91.06 189 ILE A O 1
ATOM 1565 N N . ALA A 1 190 ? -2.401 1.348 -13.164 1.00 91.12 190 ALA A N 1
ATOM 1566 C CA . ALA A 1 190 ? -1.514 0.350 -13.757 1.00 91.12 190 ALA A CA 1
ATOM 1567 C C . ALA A 1 190 ? -2.296 -0.757 -14.486 1.00 91.12 190 ALA A C 1
ATOM 1569 O O . ALA A 1 190 ? -1.919 -1.145 -15.587 1.00 91.12 190 ALA A O 1
ATOM 1570 N N . MET A 1 191 ? -3.422 -1.222 -13.930 1.00 88.31 191 MET A N 1
ATOM 1571 C CA . MET A 1 191 ? -4.308 -2.172 -14.619 1.00 88.31 191 MET A CA 1
ATOM 1572 C C . MET A 1 191 ? -4.932 -1.584 -15.890 1.00 88.31 191 MET A C 1
ATOM 1574 O O . MET A 1 191 ? -5.047 -2.285 -16.891 1.00 88.31 191 MET A O 1
ATOM 1578 N N . LYS A 1 192 ? -5.353 -0.314 -15.852 1.00 86.94 192 LYS A N 1
ATOM 1579 C CA . LYS A 1 192 ? -6.002 0.378 -16.974 1.00 86.94 192 LYS A CA 1
ATOM 1580 C C . LYS A 1 192 ? -5.043 0.601 -18.142 1.00 86.94 192 LYS A C 1
ATOM 1582 O O . LYS A 1 192 ? -5.435 0.416 -19.289 1.00 86.94 192 LYS A O 1
ATOM 1587 N N . TYR A 1 193 ? -3.811 1.014 -17.854 1.00 86.75 193 TYR A N 1
ATOM 1588 C CA . TYR A 1 193 ? -2.846 1.430 -18.876 1.00 86.75 193 TYR A CA 1
ATOM 1589 C C . TYR A 1 193 ? -1.790 0.378 -19.216 1.00 86.75 193 TYR A C 1
ATOM 1591 O O . TYR A 1 193 ? -1.126 0.496 -20.247 1.00 86.75 193 TYR A O 1
ATOM 1599 N N . GLY A 1 194 ? -1.621 -0.645 -18.377 1.00 88.69 194 GLY A N 1
ATOM 1600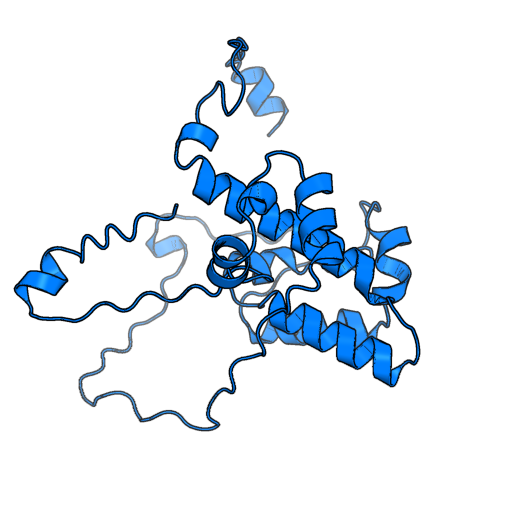 C CA . GLY A 1 194 ? -0.644 -1.706 -18.588 1.00 88.69 194 GLY A CA 1
ATOM 1601 C C . GLY A 1 194 ? 0.760 -1.151 -18.834 1.00 88.69 194 GLY A C 1
ATOM 1602 O O . GLY A 1 194 ? 1.257 -0.299 -18.095 1.00 88.69 194 GLY A O 1
ATOM 1603 N N . THR A 1 195 ? 1.398 -1.606 -19.911 1.00 90.19 195 THR A N 1
ATOM 1604 C CA . THR A 1 195 ? 2.776 -1.232 -20.260 1.00 90.19 195 THR A CA 1
ATOM 1605 C C . THR A 1 195 ? 2.949 0.237 -20.635 1.00 90.19 195 THR A C 1
ATOM 1607 O O . THR A 1 195 ? 4.063 0.748 -20.541 1.00 90.19 195 THR A O 1
ATOM 1610 N N . HIS A 1 196 ? 1.880 0.943 -21.025 1.00 88.25 196 HIS A N 1
ATOM 1611 C CA . HIS A 1 196 ? 1.966 2.359 -21.399 1.00 88.25 196 HIS A CA 1
ATOM 1612 C C . HIS A 1 196 ? 2.444 3.253 -20.250 1.00 88.25 196 HIS A C 1
ATOM 1614 O O . HIS A 1 196 ? 3.019 4.309 -20.509 1.00 88.25 196 HIS A O 1
ATOM 1620 N N . LEU A 1 197 ? 2.278 2.812 -18.997 1.00 89.31 197 LEU A N 1
ATOM 1621 C CA . LEU A 1 197 ? 2.772 3.529 -17.821 1.00 89.31 197 LEU A CA 1
ATOM 1622 C C . LEU A 1 197 ? 4.293 3.758 -17.865 1.00 89.31 197 LEU A C 1
ATOM 1624 O O . LEU A 1 197 ? 4.766 4.773 -17.360 1.00 89.31 197 LEU A O 1
ATOM 1628 N N . PHE A 1 198 ? 5.037 2.844 -18.492 1.00 89.75 198 PHE A N 1
ATOM 1629 C CA . PHE A 1 198 ? 6.503 2.840 -18.517 1.00 89.75 198 PHE A CA 1
ATOM 1630 C C . PHE A 1 198 ? 7.100 3.467 -19.778 1.00 89.75 198 PHE A C 1
ATOM 1632 O O . PHE A 1 198 ? 8.317 3.508 -19.936 1.00 89.75 198 PHE A O 1
ATOM 1639 N N . TYR A 1 199 ? 6.269 3.933 -20.712 1.00 87.94 199 TYR A N 1
ATOM 1640 C CA . TYR A 1 199 ? 6.774 4.577 -21.921 1.00 87.94 199 TYR A CA 1
ATOM 1641 C C . TYR A 1 199 ? 7.300 5.971 -21.564 1.00 87.94 199 TYR A C 1
ATOM 1643 O O . TYR A 1 199 ? 6.730 6.636 -20.705 1.00 87.94 199 TYR A O 1
ATOM 1651 N N . GLY A 1 200 ? 8.333 6.468 -22.253 1.00 81.69 200 GLY A N 1
ATOM 1652 C CA . GLY A 1 200 ? 8.900 7.802 -21.974 1.00 81.69 200 GLY A CA 1
ATOM 1653 C C . GLY A 1 200 ? 7.890 8.957 -22.096 1.00 81.69 200 GLY A C 1
ATOM 1654 O O . GLY A 1 200 ? 8.052 9.997 -21.463 1.00 81.69 200 GLY A O 1
ATOM 1655 N N . ARG A 1 201 ? 6.808 8.756 -22.861 1.00 78.62 201 ARG A N 1
ATOM 1656 C CA . ARG A 1 201 ? 5.658 9.678 -22.968 1.00 78.62 201 ARG A CA 1
ATOM 1657 C C . ARG A 1 201 ? 4.554 9.444 -21.924 1.00 78.62 201 ARG A C 1
ATOM 1659 O O . ARG A 1 201 ? 3.663 10.275 -21.771 1.00 78.62 201 ARG A O 1
ATOM 1666 N N . SER A 1 202 ? 4.612 8.318 -21.212 1.00 76.12 202 SER A N 1
ATOM 1667 C CA . SER A 1 202 ? 3.613 7.841 -20.254 1.00 76.12 202 SER A CA 1
ATOM 1668 C C . SER A 1 202 ? 2.181 8.005 -20.798 1.00 76.12 202 SER A C 1
ATOM 1670 O O . SER A 1 202 ? 1.884 7.526 -21.894 1.00 76.12 202 SER A O 1
ATOM 1672 N N . LEU A 1 203 ? 1.311 8.698 -20.055 1.00 75.62 203 LEU A N 1
ATOM 1673 C CA . LEU A 1 203 ? -0.099 8.942 -20.380 1.00 75.62 203 LEU A CA 1
ATOM 1674 C C . LEU A 1 203 ? -0.358 10.243 -21.167 1.00 75.62 203 LEU A C 1
ATOM 1676 O O . LEU A 1 203 ? -1.516 10.560 -21.437 1.00 75.62 203 LEU A O 1
ATOM 1680 N N . LYS A 1 204 ? 0.676 11.032 -21.495 1.00 72.69 204 LYS A N 1
ATOM 1681 C CA . LYS A 1 204 ? 0.523 12.328 -22.182 1.00 72.69 204 LYS A CA 1
ATOM 1682 C C . LYS A 1 204 ? 0.579 12.177 -23.706 1.00 72.69 204 LYS A C 1
ATOM 1684 O O . LYS A 1 204 ? 1.273 11.306 -24.229 1.00 72.69 204 LYS A O 1
ATOM 1689 N N . SER A 1 205 ? -0.142 13.057 -24.405 1.00 66.75 205 SER A N 1
ATOM 1690 C CA . SER A 1 205 ? -0.140 13.152 -25.872 1.00 66.75 205 SER A CA 1
ATOM 1691 C C . SER A 1 205 ? 1.144 13.772 -26.421 1.00 66.75 205 SER A C 1
ATOM 1693 O O . SER A 1 205 ? 1.641 13.325 -27.453 1.00 66.75 205 SER A O 1
ATOM 1695 N N . ASP A 1 206 ? 1.689 14.770 -25.722 1.00 73.00 206 ASP A N 1
ATOM 1696 C CA . ASP A 1 206 ? 2.773 15.594 -26.253 1.00 73.00 206 ASP A CA 1
ATOM 1697 C C . ASP A 1 206 ? 4.142 14.993 -25.898 1.00 73.00 206 ASP A C 1
ATOM 1699 O O . ASP A 1 206 ? 4.387 14.660 -24.730 1.00 73.00 206 ASP A O 1
ATOM 1703 N N . PRO A 1 207 ? 5.054 14.839 -26.875 1.00 67.06 207 PRO A N 1
ATOM 1704 C CA . PRO A 1 207 ? 6.370 14.274 -26.624 1.00 67.06 207 PRO A CA 1
ATOM 1705 C C . PRO A 1 207 ? 7.210 15.241 -25.782 1.00 67.06 207 PRO A C 1
ATOM 1707 O O . PRO A 1 207 ? 7.561 16.331 -26.226 1.00 67.06 207 PRO A O 1
ATOM 1710 N N . TYR A 1 208 ? 7.569 14.826 -24.566 1.00 76.00 208 TYR A N 1
ATOM 1711 C CA . TYR A 1 208 ? 8.604 15.501 -23.788 1.00 76.00 208 TYR A CA 1
ATOM 1712 C C . TYR A 1 208 ? 9.978 14.948 -24.177 1.00 76.00 208 TYR A C 1
ATOM 1714 O O . TYR A 1 208 ? 10.184 13.732 -24.190 1.00 76.00 208 TYR A O 1
ATOM 1722 N N . LEU A 1 209 ? 10.923 15.834 -24.492 1.00 82.00 209 LEU A N 1
ATOM 1723 C CA . LEU A 1 209 ? 12.300 15.454 -24.797 1.00 82.00 209 LEU A CA 1
ATOM 1724 C C . LEU A 1 209 ? 13.085 15.286 -23.491 1.00 82.00 209 LEU A C 1
ATOM 1726 O O . LEU A 1 209 ? 13.471 16.263 -22.849 1.00 82.00 209 LEU A O 1
ATOM 1730 N N . TRP A 1 210 ? 13.318 14.035 -23.097 1.00 87.56 210 TRP A N 1
ATOM 1731 C CA . TRP A 1 210 ? 14.156 13.703 -21.947 1.00 87.56 210 TRP A CA 1
ATOM 1732 C C . TRP A 1 210 ? 15.641 13.870 -22.281 1.00 87.56 210 TRP A C 1
ATOM 1734 O O . TRP A 1 210 ? 16.101 13.460 -23.348 1.00 87.56 210 TRP A O 1
ATOM 1744 N N . LYS A 1 211 ? 16.401 14.452 -21.349 1.00 91.00 211 LYS A N 1
ATOM 1745 C CA . LYS A 1 211 ? 17.867 14.466 -21.410 1.00 91.00 211 LYS A CA 1
ATOM 1746 C C . LYS A 1 211 ? 18.403 13.184 -20.777 1.00 91.00 211 LYS A C 1
ATOM 1748 O O . LYS A 1 211 ? 17.974 12.821 -19.686 1.00 91.00 211 LYS A O 1
ATOM 1753 N N . HIS A 1 212 ? 19.368 12.550 -21.432 1.00 91.62 212 HIS A N 1
ATOM 1754 C CA . HIS A 1 212 ? 20.071 11.369 -20.921 1.00 91.62 212 HIS A CA 1
ATOM 1755 C C . HIS A 1 212 ? 21.525 11.725 -20.587 1.00 91.62 212 HIS A C 1
ATOM 1757 O O . HIS A 1 212 ? 22.462 11.196 -21.177 1.00 91.62 212 HIS A O 1
ATOM 1763 N N . ASP A 1 213 ? 21.701 12.685 -19.680 1.00 96.44 213 ASP A N 1
ATOM 1764 C CA . ASP A 1 213 ? 23.017 13.101 -19.198 1.00 96.44 213 ASP A CA 1
ATOM 1765 C C . ASP A 1 213 ? 23.432 12.222 -18.013 1.00 96.44 213 ASP A C 1
ATOM 1767 O O . ASP A 1 213 ? 22.873 12.322 -16.918 1.00 96.44 213 ASP A O 1
ATOM 1771 N N . LEU A 1 214 ? 24.401 11.337 -18.253 1.00 96.81 214 LEU A N 1
ATOM 1772 C CA . LEU A 1 214 ? 24.888 10.404 -17.240 1.00 96.81 214 LEU A CA 1
ATOM 1773 C C . LEU A 1 214 ? 25.626 11.107 -16.099 1.00 96.81 214 LEU A C 1
ATOM 1775 O O . LEU A 1 214 ? 25.537 10.648 -14.967 1.00 96.81 214 LEU A O 1
ATOM 1779 N N . GLN A 1 215 ? 26.318 12.219 -16.358 1.00 97.44 215 GLN A N 1
ATOM 1780 C CA . GLN A 1 215 ? 27.041 12.935 -15.305 1.00 97.44 215 GLN A CA 1
ATOM 1781 C C . GLN A 1 215 ? 26.059 13.581 -14.328 1.00 97.44 215 GLN A C 1
ATOM 1783 O O . GLN A 1 215 ? 26.220 13.460 -13.115 1.00 97.44 215 GLN A O 1
ATOM 1788 N N . LEU A 1 216 ? 25.007 14.217 -14.852 1.00 97.12 216 LEU A N 1
ATOM 1789 C CA . LEU A 1 216 ? 23.952 14.794 -14.017 1.00 97.12 216 LEU A CA 1
ATOM 1790 C C . LEU A 1 216 ? 23.163 13.723 -13.259 1.00 97.12 216 LEU A C 1
ATOM 1792 O O . LEU A 1 216 ? 22.787 13.946 -12.110 1.00 97.12 216 LEU A O 1
ATOM 1796 N N . PHE A 1 217 ? 22.920 12.565 -13.876 1.00 96.75 217 PHE A N 1
ATOM 1797 C CA . PHE A 1 217 ? 22.253 11.452 -13.206 1.00 96.75 217 PHE A CA 1
ATOM 1798 C C . PHE A 1 217 ? 23.091 10.886 -12.051 1.00 96.75 217 PHE A C 1
ATOM 1800 O O . PHE A 1 217 ? 22.564 10.683 -10.960 1.00 96.75 217 PHE A O 1
ATOM 1807 N N . GLU A 1 218 ? 24.393 10.685 -12.261 1.00 97.12 218 GLU A N 1
ATOM 1808 C CA . GLU A 1 218 ? 25.304 10.189 -11.223 1.00 97.12 218 GLU A CA 1
ATOM 1809 C C . GLU A 1 218 ? 25.474 11.175 -10.062 1.00 97.12 218 GLU A C 1
ATOM 1811 O O . GLU A 1 218 ? 25.625 10.750 -8.924 1.00 97.12 218 GLU A O 1
ATOM 1816 N N . ALA A 1 219 ? 25.389 12.484 -10.314 1.00 97.06 219 ALA A N 1
ATOM 1817 C CA . ALA A 1 219 ? 25.378 13.487 -9.249 1.00 97.06 219 ALA A CA 1
ATOM 1818 C C . ALA A 1 219 ? 24.071 13.499 -8.427 1.00 97.06 219 ALA A C 1
ATOM 1820 O O . ALA A 1 219 ? 24.062 14.001 -7.304 1.00 97.06 219 ALA A O 1
ATOM 1821 N N . TRP A 1 220 ? 22.963 12.999 -8.988 1.00 96.56 220 TRP A N 1
ATOM 1822 C CA . TRP A 1 220 ? 21.662 12.919 -8.315 1.00 96.56 220 TRP A CA 1
ATOM 1823 C C . TRP A 1 220 ? 21.472 11.629 -7.503 1.00 96.56 220 TRP A C 1
ATOM 1825 O O . TRP A 1 220 ? 20.810 11.676 -6.465 1.00 96.56 220 TRP A O 1
ATOM 1835 N N . ARG A 1 221 ? 21.987 10.500 -8.007 1.00 91.44 221 ARG A N 1
ATOM 1836 C CA . ARG A 1 221 ? 21.814 9.153 -7.440 1.00 91.44 221 ARG A CA 1
ATOM 1837 C C . ARG A 1 221 ? 22.427 9.017 -6.047 1.00 91.44 221 ARG A C 1
ATOM 1839 O O . ARG A 1 221 ? 21.747 8.406 -5.192 1.00 91.44 221 ARG A O 1
#

Radius of gyration: 21.55 Å; Cα contacts (8 Å, |Δi|>4): 155; chains: 1; bounding box: 48×54×49 Å

Solvent-accessible surface area (backbone atoms only — not comparable to full-atom values): 14182 Å² total; per-residue (Å²): 144,74,84,82,76,73,76,67,54,67,70,34,61,80,65,74,49,87,86,83,89,80,93,75,84,47,51,62,55,66,69,72,43,63,78,72,39,76,68,51,79,49,95,43,67,70,56,25,52,51,47,47,64,75,64,65,67,75,63,70,76,84,81,86,76,71,98,68,76,82,78,79,63,89,86,62,85,84,73,82,84,83,56,57,59,83,76,76,40,75,84,85,80,80,62,88,82,50,64,65,83,83,66,79,53,39,68,50,35,50,52,50,50,47,41,44,49,65,78,61,57,39,43,68,50,33,78,81,28,54,81,56,92,65,69,59,77,27,42,86,77,54,61,71,27,51,72,77,59,38,33,53,57,48,57,54,52,55,51,38,53,50,49,23,62,76,69,72,38,81,70,33,41,45,62,61,52,53,54,51,48,53,56,37,49,53,52,52,50,44,67,75,49,50,73,44,65,75,41,92,48,39,94,52,91,66,84,67,87,80,84,87,54,64,68,64,48,64,75,69,108

Nearest PDB structures (foldseek):
  1np7-assembly2_B  TM=9.377E-01  e=4.933E-12  Synechocystis sp. PCC 6803
  6kii-assembly1_A  TM=9.545E-01  e=1.161E-10  Limnospira platensis
  2vtb-assembly1_B  TM=9.030E-01  e=5.001E-11  Arabidopsis thaliana
  2vtb-assembly3_F  TM=8.997E-01  e=6.507E-11  Arabidopsis thaliana
  2vtb-assembly3_E  TM=9.010E-01  e=1.592E-10  Arabidopsis thaliana

Sequence (221 aa):
MFSNSKTTHPLAQDNNVRIKDMWTSTLYHPDDLSYNNPKVFTDVFTQFRVTLEKQNIRVRRLINIPSTFKSLPNDSIITLIPNLTDFGYSNVIINPNSVFPFEGGELSGLTHLQKYIWEKNLAPSYKQTRNSLTGSENSTKFSPWLSNGSLSPRKILFELKQYENEQNIPDAGYWIIFELLWRDFFKFIAMKYGTHLFYGRSLKSDPYLWKHDLQLFEAWR

Mean predicted aligned error: 6.53 Å

Foldseek 3Di:
DQPPPPPPPPVCVVVVHDDDDDDFQAQADVVLVVVPDPQCLDPDLVSVVVVCVVVVRDGDDDDDDDPDDDDDPPPDDDDDDDDPVVVVDDDDDDDPPPLDPDDDALVSLVVLLCCLCPVVVLLQCQVVQVPDPDHPNSHSPNVVCSPVVSDGPNNSVVSVVVSCVVVVPPCSNVVVVSVSSVVNSVVSVCSVCPPLCVDCCRPDPDDDDDDPDPVVVVVVD

pLDDT: mean 89.53, std 11.41, range [39.0, 98.62]

Secondary structure (DSSP, 8-state):
---------HHHHHTTPPP-----SSSS-HHHHHTT-GGGG-S-HHHHHHHHHHTTPPPPPPPPPPS--PPPPTT---PPPPPGGGGTPPPP---TT-SS----SHHHHHHHHHIIIIIS--GGGHHHHTT-SS-STTS---HHHHHHTSS-HHHHHHHHHHHHHHHT-TTTTHHHHHHHHHHHHHHHHHHHHGGGGGSTTTT-SS-------HHHHHHH-